Protein AF-A0A075FSS0-F1 (afdb_monomer_lite)

pLDDT: mean 73.4, std 14.36, range [36.5, 90.56]

Foldseek 3Di:
DFLLLLLAPDPDDDDPVPQPDDPVSVVVSVVVVVVVVVVVLVVSLVSLLVQLVVQLVLQLLLDDDDPSLVSSVVSLVLSLVLNLVSLVPSVVSSVSRVCSVVVSVVSVVPDPRPRDPVSVVSCVVCVVVNVVSSVVSSVVSSVSNVVSVVVSVVVVVVVVVVVLVVVLVVVCVVLVDDSVQQVVCCVPPNDDDNPDPPPDDD

Organism: NCBI:txid1457744

Structure (mmCIF, N/CA/C/O ba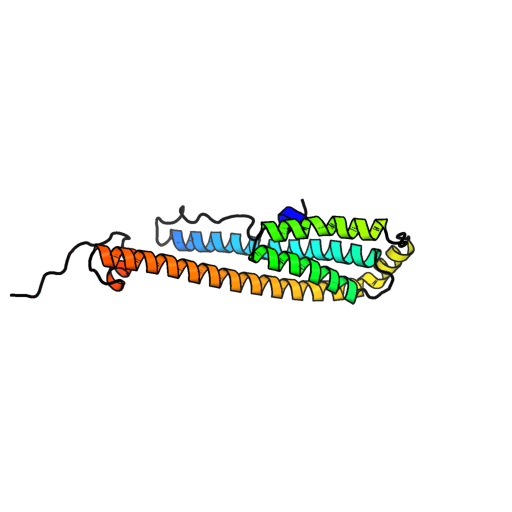ckbone):
data_AF-A0A075FSS0-F1
#
_entry.id   AF-A0A075FSS0-F1
#
loop_
_atom_site.group_PDB
_atom_site.id
_atom_site.type_symbol
_atom_site.label_atom_id
_atom_site.label_alt_id
_atom_site.label_comp_id
_atom_site.label_asym_id
_atom_site.label_entity_id
_atom_site.label_seq_id
_atom_site.pdbx_PDB_ins_code
_atom_site.Cartn_x
_atom_site.Cartn_y
_atom_site.Cartn_z
_atom_site.occupancy
_atom_site.B_iso_or_equiv
_atom_site.auth_seq_id
_atom_site.auth_comp_id
_atom_site.auth_asym_id
_atom_site.auth_atom_id
_atom_site.pdbx_PDB_model_num
ATOM 1 N N . MET A 1 1 ? -4.508 -15.736 -8.261 1.00 51.84 1 MET A N 1
ATOM 2 C CA . MET A 1 1 ? -4.015 -15.747 -6.859 1.00 51.84 1 MET A CA 1
ATOM 3 C C . MET A 1 1 ? -3.722 -14.332 -6.342 1.00 51.84 1 MET A C 1
ATOM 5 O O . MET A 1 1 ? -4.210 -13.994 -5.273 1.00 51.84 1 MET A O 1
ATOM 9 N N . PHE A 1 2 ? -3.034 -13.499 -7.138 1.00 51.16 2 PHE A N 1
ATOM 10 C CA . PHE A 1 2 ? -2.694 -12.081 -6.910 1.00 51.16 2 PHE A CA 1
ATOM 11 C C . PHE A 1 2 ? -3.770 -11.208 -6.226 1.00 51.16 2 PHE A C 1
ATOM 13 O O . PHE A 1 2 ? -3.602 -10.799 -5.080 1.00 51.16 2 PHE A O 1
ATOM 20 N N . TYR A 1 3 ? -4.910 -10.978 -6.887 1.00 51.22 3 TYR A N 1
ATOM 21 C CA . TYR A 1 3 ? -5.925 -10.024 -6.419 1.00 51.22 3 TYR A CA 1
ATOM 22 C C . TYR A 1 3 ? -6.573 -10.403 -5.074 1.00 51.22 3 TYR A C 1
ATOM 24 O O . TYR A 1 3 ? -6.952 -9.528 -4.304 1.00 51.22 3 TYR A O 1
ATOM 32 N N . ARG A 1 4 ? -6.690 -11.702 -4.750 1.00 56.16 4 ARG A N 1
ATOM 33 C CA . ARG A 1 4 ? -7.279 -12.154 -3.472 1.00 56.16 4 ARG A CA 1
ATOM 34 C C . ARG A 1 4 ? -6.381 -11.846 -2.281 1.00 56.16 4 ARG A C 1
ATOM 36 O O . ARG A 1 4 ? -6.899 -11.600 -1.199 1.00 56.16 4 ARG A O 1
ATOM 43 N N . LEU A 1 5 ? -5.066 -11.911 -2.474 1.00 57.53 5 LEU A N 1
ATOM 44 C CA . LEU A 1 5 ? -4.085 -11.708 -1.410 1.00 57.53 5 LEU A CA 1
ATOM 45 C C . LEU A 1 5 ? -3.817 -10.217 -1.164 1.00 57.53 5 LEU A C 1
ATOM 47 O O . LEU A 1 5 ? -3.583 -9.826 -0.026 1.00 57.53 5 LEU A O 1
ATOM 51 N N . LEU A 1 6 ? -3.899 -9.387 -2.210 1.00 57.12 6 LEU A N 1
ATOM 52 C CA . LEU A 1 6 ? -3.728 -7.933 -2.106 1.00 57.12 6 LEU A CA 1
ATOM 53 C C . LEU A 1 6 ? -4.971 -7.219 -1.559 1.00 57.12 6 LEU A C 1
ATOM 55 O O . LEU A 1 6 ? -4.842 -6.228 -0.846 1.00 57.12 6 LEU A O 1
ATOM 59 N N . ALA A 1 7 ? -6.158 -7.746 -1.870 1.00 48.69 7 ALA A N 1
ATOM 60 C CA . ALA A 1 7 ? -7.425 -7.151 -1.461 1.00 48.69 7 ALA A CA 1
ATOM 61 C C . ALA A 1 7 ? -7.833 -7.470 -0.023 1.00 48.69 7 ALA A C 1
ATOM 63 O O . ALA A 1 7 ? -8.559 -6.689 0.585 1.00 48.69 7 ALA A O 1
ATOM 64 N N . ARG A 1 8 ? -7.382 -8.606 0.528 1.00 52.28 8 ARG A N 1
ATOM 65 C CA . ARG A 1 8 ? -7.695 -8.993 1.907 1.00 52.28 8 ARG A CA 1
ATOM 66 C C . ARG A 1 8 ? -6.991 -8.067 2.894 1.00 52.28 8 ARG A C 1
ATOM 68 O O . ARG A 1 8 ? -5.764 -7.970 2.888 1.00 52.28 8 ARG A O 1
ATOM 75 N N . ARG A 1 9 ? -7.790 -7.445 3.765 1.00 55.19 9 ARG A N 1
ATOM 76 C CA . ARG A 1 9 ? -7.331 -6.652 4.914 1.00 55.19 9 ARG A CA 1
ATOM 77 C C . ARG A 1 9 ? -6.681 -7.551 5.970 1.00 55.19 9 ARG A C 1
ATOM 79 O O . ARG A 1 9 ? -5.506 -7.396 6.280 1.00 55.19 9 ARG A O 1
ATOM 86 N N . ASP A 1 10 ? -7.428 -8.556 6.432 1.00 53.50 10 ASP A N 1
ATOM 87 C CA . ASP A 1 10 ? -6.974 -9.575 7.378 1.00 53.50 10 ASP A CA 1
ATOM 88 C C . ASP A 1 10 ? -7.296 -10.977 6.842 1.00 53.50 10 ASP A C 1
ATOM 90 O O . ASP A 1 10 ? -8.448 -11.310 6.581 1.00 53.50 10 ASP A O 1
ATOM 94 N N . ILE A 1 11 ? -6.277 -11.809 6.627 1.00 48.22 11 ILE A N 1
ATOM 95 C CA . ILE A 1 11 ? -6.409 -13.151 6.044 1.00 48.22 11 ILE A CA 1
ATOM 96 C C . ILE A 1 11 ? -6.906 -14.153 7.095 1.00 48.22 11 ILE A C 1
ATOM 98 O O . ILE A 1 11 ? -7.474 -15.178 6.720 1.00 48.22 11 ILE A O 1
ATOM 102 N N . LEU A 1 12 ? -6.744 -13.865 8.391 1.00 39.91 12 LEU A N 1
ATOM 103 C CA . LEU A 1 12 ? -7.094 -14.772 9.480 1.00 39.91 12 LEU A CA 1
ATOM 104 C C . LEU A 1 12 ? -7.689 -13.993 10.670 1.00 39.91 12 LEU A C 1
ATOM 106 O O . LEU A 1 12 ? -7.051 -13.110 11.237 1.00 39.91 12 LEU A O 1
ATOM 110 N N . THR A 1 13 ? -8.918 -14.342 11.048 1.00 38.69 13 THR A N 1
ATOM 111 C CA . THR A 1 13 ? -9.614 -13.826 12.234 1.00 38.69 13 THR A CA 1
ATOM 112 C C . THR A 1 13 ? -9.145 -14.560 13.483 1.00 38.69 13 THR A C 1
ATOM 114 O O . THR A 1 13 ? -9.117 -15.791 13.505 1.00 38.69 13 THR A O 1
ATOM 117 N N . LEU A 1 14 ? -8.793 -13.819 14.529 1.00 40.44 14 LEU A N 1
ATOM 118 C CA . LEU A 1 14 ? -8.229 -14.384 15.747 1.00 40.44 14 LEU A CA 1
ATOM 119 C C . LEU A 1 14 ? -9.341 -14.636 16.780 1.00 40.44 14 LEU A C 1
ATOM 121 O O . LEU A 1 14 ? -9.909 -13.697 17.333 1.00 40.44 14 LEU A O 1
ATOM 125 N N . ASP A 1 15 ? -9.675 -15.907 17.013 1.00 44.34 15 ASP A N 1
ATOM 126 C CA . ASP A 1 15 ? -10.689 -16.313 17.993 1.00 44.34 15 ASP A CA 1
ATOM 127 C C . ASP A 1 15 ? -10.048 -16.530 19.378 1.00 44.34 15 ASP A C 1
ATOM 129 O O . ASP A 1 15 ? -9.465 -17.574 19.674 1.00 44.34 15 ASP A O 1
ATOM 133 N N . LEU A 1 16 ? -10.128 -15.501 20.227 1.00 50.34 16 LEU A N 1
ATOM 134 C CA . LEU A 1 16 ? -9.579 -15.480 21.593 1.00 50.34 16 LEU A CA 1
ATOM 135 C C . LEU A 1 16 ? -10.489 -16.132 22.645 1.00 50.34 16 LEU A C 1
ATOM 137 O O . LEU A 1 16 ? -10.125 -16.166 23.823 1.00 50.34 16 LEU A O 1
ATOM 141 N N . SER A 1 17 ? -11.650 -16.670 22.261 1.00 52.25 17 SER A N 1
ATOM 142 C CA . SER A 1 17 ? -12.607 -17.260 23.211 1.00 52.25 17 SER A CA 1
ATOM 143 C C . SER A 1 17 ? -12.049 -18.480 23.963 1.00 52.25 17 SER A C 1
ATOM 145 O O . SER A 1 17 ? -12.490 -18.789 25.070 1.00 52.25 17 SER A O 1
ATOM 147 N N . LYS A 1 18 ? -11.019 -19.135 23.410 1.00 45.38 18 LYS A N 1
ATOM 148 C CA . LYS A 1 18 ? -10.471 -20.407 23.905 1.00 45.38 18 LYS A CA 1
ATOM 149 C C . LYS A 1 18 ? -9.506 -20.316 25.096 1.00 45.38 18 LYS A C 1
ATOM 151 O O . LYS A 1 18 ? -9.179 -21.350 25.667 1.00 45.38 18 LYS A O 1
ATOM 156 N N . TYR A 1 19 ? -9.056 -19.122 25.493 1.00 47.94 19 TYR A N 1
ATOM 157 C CA . TYR A 1 19 ? -8.017 -18.947 26.531 1.00 47.94 19 TYR A CA 1
ATOM 158 C C . TYR A 1 19 ? -8.488 -18.204 27.795 1.00 47.94 19 TYR A C 1
ATOM 160 O O . TYR A 1 19 ? -7.679 -17.799 28.630 1.00 47.94 19 TYR A O 1
ATOM 168 N N . ASN A 1 20 ? -9.803 -18.049 27.969 1.00 48.78 20 ASN A N 1
ATOM 169 C CA . ASN A 1 20 ? -10.399 -17.179 28.988 1.00 48.78 20 ASN A CA 1
ATOM 170 C C . ASN A 1 20 ? -10.443 -17.753 30.428 1.00 48.78 20 ASN A C 1
ATOM 172 O O . ASN A 1 20 ? -11.040 -17.133 31.297 1.00 48.78 20 ASN A O 1
ATOM 176 N N . HIS A 1 21 ? -9.844 -18.918 30.714 1.00 45.62 21 HIS A N 1
ATOM 177 C CA . HIS A 1 21 ? -10.072 -19.630 31.989 1.00 45.62 21 HIS A CA 1
ATOM 178 C C . HIS A 1 21 ? -8.995 -19.468 33.089 1.00 45.62 21 HIS A C 1
ATOM 180 O O . HIS A 1 21 ? -9.108 -20.097 34.133 1.00 45.62 21 HIS A O 1
ATOM 186 N N . SER A 1 22 ? -7.954 -18.634 32.933 1.00 41.56 22 SER A N 1
ATOM 187 C CA . SER A 1 22 ? -6.992 -18.377 34.032 1.00 41.56 22 SER A CA 1
ATOM 188 C C . SER A 1 22 ? -6.141 -17.115 33.821 1.00 41.56 22 SER A C 1
ATOM 190 O O . SER A 1 22 ? -5.713 -16.835 32.697 1.00 41.56 22 SER A O 1
ATOM 192 N N . LYS A 1 23 ? -5.818 -16.381 34.906 1.00 48.06 23 LYS A N 1
ATOM 193 C CA . LYS A 1 23 ? -4.921 -15.199 34.894 1.00 48.06 23 LYS A CA 1
ATOM 194 C C . LYS A 1 23 ? -3.528 -15.510 34.304 1.00 48.06 23 LYS A C 1
ATOM 196 O O . LYS A 1 23 ? -2.960 -14.656 33.633 1.00 48.06 23 LYS A O 1
ATOM 201 N N . SER A 1 24 ? -3.024 -16.741 34.466 1.00 45.03 24 SER A N 1
ATOM 202 C CA . SER A 1 24 ? -1.766 -17.233 33.859 1.00 45.03 24 SER A CA 1
ATOM 203 C C . SER A 1 24 ? -1.923 -17.596 32.367 1.00 45.03 24 SER A C 1
ATOM 205 O O . SER A 1 24 ? -1.025 -17.370 31.552 1.00 45.03 24 SER A O 1
ATOM 207 N N . GLY A 1 25 ? -3.113 -18.061 31.966 1.00 49.25 25 GLY A N 1
ATOM 208 C CA . GLY A 1 25 ? -3.456 -18.353 30.570 1.00 49.25 25 GLY A CA 1
ATOM 209 C C . GLY A 1 25 ? -3.531 -17.107 29.680 1.00 49.25 25 GLY A C 1
ATOM 210 O O . GLY A 1 25 ? -3.162 -17.176 28.509 1.00 49.25 25 GLY A O 1
ATOM 211 N N . ARG A 1 26 ? -3.915 -15.949 30.241 1.00 46.69 26 ARG A N 1
ATOM 212 C CA . ARG A 1 26 ? -4.011 -14.662 29.524 1.00 46.69 26 ARG A CA 1
ATOM 213 C C . ARG A 1 26 ? -2.663 -14.136 29.022 1.00 46.69 26 ARG A C 1
ATOM 215 O O . ARG A 1 26 ? -2.602 -13.678 27.886 1.00 46.69 26 ARG A O 1
ATOM 222 N N . ILE A 1 27 ? -1.583 -14.244 29.805 1.00 52.38 27 ILE A N 1
ATOM 223 C CA . ILE A 1 27 ? -0.234 -13.830 29.365 1.00 52.38 27 ILE A CA 1
ATOM 224 C C . ILE A 1 27 ? 0.260 -14.729 28.225 1.00 52.38 27 ILE A C 1
ATOM 226 O O . ILE A 1 27 ? 0.780 -14.246 27.221 1.00 52.38 27 ILE A O 1
ATOM 230 N N . ARG A 1 28 ? 0.051 -16.047 28.341 1.00 54.16 28 ARG A N 1
ATOM 231 C CA . ARG A 1 28 ? 0.498 -17.017 27.331 1.00 54.16 28 ARG A CA 1
ATOM 232 C C . ARG A 1 28 ? -0.307 -16.893 26.035 1.00 54.16 28 ARG A C 1
ATOM 234 O O . ARG A 1 28 ? 0.253 -17.003 24.944 1.00 54.16 28 ARG A O 1
ATOM 241 N N . ALA A 1 29 ? -1.600 -16.599 26.153 1.00 55.22 29 ALA A N 1
ATOM 242 C CA . ALA A 1 29 ? -2.468 -16.261 25.031 1.00 55.22 29 ALA A CA 1
ATOM 243 C C . ALA A 1 29 ? -2.065 -14.931 24.378 1.00 55.22 29 ALA A C 1
ATOM 245 O O . ALA A 1 29 ? -2.016 -14.853 23.155 1.00 55.22 29 ALA A O 1
ATOM 246 N N . PHE A 1 30 ? -1.697 -13.914 25.163 1.00 50.56 30 PHE A N 1
ATOM 247 C CA . PHE A 1 30 ? -1.222 -12.627 24.653 1.00 50.56 30 PHE A CA 1
ATOM 248 C C . PHE A 1 30 ? 0.094 -12.761 23.875 1.00 50.56 30 PHE A C 1
ATOM 250 O O . PHE A 1 30 ? 0.190 -12.262 22.759 1.00 50.56 30 PHE A O 1
ATOM 257 N N . PHE A 1 31 ? 1.081 -13.493 24.402 1.00 56.19 31 PHE A N 1
ATOM 258 C CA . PHE A 1 31 ? 2.361 -13.711 23.714 1.00 56.19 31 PHE A CA 1
ATOM 259 C C . PHE A 1 31 ? 2.225 -14.568 22.449 1.00 56.19 31 PHE A C 1
ATOM 261 O O . PHE A 1 31 ? 2.814 -14.234 21.426 1.00 56.19 31 PHE A O 1
ATOM 268 N N . SER A 1 32 ? 1.432 -15.644 22.476 1.00 56.94 32 SER A N 1
ATOM 269 C CA . SER A 1 32 ? 1.198 -16.477 21.281 1.00 56.94 32 SER A CA 1
ATOM 270 C C . SER A 1 32 ? 0.413 -15.731 20.195 1.00 56.94 32 SER A C 1
ATOM 272 O O . SER A 1 32 ? 0.778 -15.792 19.021 1.00 56.94 32 SER A O 1
ATOM 274 N N . THR A 1 33 ? -0.590 -14.947 20.594 1.00 54.38 33 THR A N 1
ATOM 275 C CA . THR A 1 33 ? -1.313 -14.014 19.717 1.00 54.38 33 THR A CA 1
ATOM 276 C C . THR A 1 33 ? -0.377 -12.943 19.162 1.00 54.38 33 THR A C 1
ATOM 278 O O . THR A 1 33 ? -0.417 -12.656 17.970 1.00 54.38 33 THR A O 1
ATOM 281 N N . GLY A 1 34 ? 0.517 -12.403 19.993 1.00 59.94 34 GLY A N 1
ATOM 282 C CA . GLY A 1 34 ? 1.517 -11.410 19.609 1.00 59.94 34 GLY A CA 1
ATOM 283 C C . GLY A 1 34 ? 2.527 -11.939 18.593 1.00 59.94 34 GLY A C 1
ATOM 284 O O . GLY A 1 34 ? 2.777 -11.276 17.595 1.00 59.94 34 GLY A O 1
ATOM 285 N N . ILE A 1 35 ? 3.055 -13.152 18.780 1.00 64.56 35 ILE A N 1
ATOM 286 C CA . ILE A 1 35 ? 3.981 -13.800 17.832 1.00 64.56 35 ILE A CA 1
ATOM 287 C C . ILE A 1 35 ? 3.289 -14.076 16.492 1.00 64.56 35 ILE A C 1
ATOM 289 O O . ILE A 1 35 ? 3.876 -13.872 15.427 1.00 64.56 35 ILE A O 1
ATOM 293 N N . TRP A 1 36 ? 2.031 -14.512 16.526 1.00 58.50 36 TRP A N 1
ATOM 294 C CA . TRP A 1 36 ? 1.257 -14.767 15.316 1.00 58.50 36 TRP A CA 1
ATOM 295 C C . TRP A 1 36 ? 0.896 -13.465 14.579 1.00 58.50 36 TRP A C 1
ATOM 297 O O . TRP A 1 36 ? 1.066 -13.384 13.362 1.00 58.50 36 TRP A O 1
ATOM 307 N N . LEU A 1 37 ? 0.513 -12.412 15.311 1.00 60.16 37 LEU A N 1
ATOM 308 C CA . LEU A 1 37 ? 0.312 -11.059 14.780 1.00 60.16 37 LEU A CA 1
ATOM 309 C C . LEU A 1 37 ? 1.605 -10.460 14.224 1.00 60.16 37 LEU A C 1
ATOM 311 O O . LEU A 1 37 ? 1.559 -9.809 13.188 1.00 60.16 37 LEU A O 1
ATOM 315 N N . LEU A 1 38 ? 2.754 -10.701 14.857 1.00 62.84 38 LEU A N 1
ATOM 316 C CA . LEU A 1 38 ? 4.056 -10.218 14.397 1.00 62.84 38 LEU A CA 1
ATOM 317 C C . LEU A 1 38 ? 4.466 -10.895 13.085 1.00 62.84 38 LEU A C 1
ATOM 319 O O . LEU A 1 38 ? 4.853 -10.220 12.132 1.00 62.84 38 LEU A O 1
ATOM 323 N N . LYS A 1 39 ? 4.302 -12.221 12.991 1.00 62.91 39 LYS A N 1
ATOM 324 C CA . LYS A 1 39 ? 4.516 -12.964 11.740 1.00 62.91 39 LYS A CA 1
ATOM 325 C C . LYS A 1 39 ? 3.594 -12.450 10.628 1.00 62.91 39 LYS A C 1
ATOM 327 O O . LYS A 1 39 ? 4.021 -12.318 9.485 1.00 62.91 39 LYS A O 1
ATOM 332 N N . TYR A 1 40 ? 2.352 -12.108 10.967 1.00 64.69 40 TYR A N 1
ATOM 333 C CA . TYR A 1 40 ? 1.374 -11.554 10.034 1.00 64.69 40 TYR A CA 1
ATOM 334 C C . TYR A 1 40 ? 1.701 -10.115 9.593 1.00 64.69 40 TYR A C 1
ATOM 336 O O . TYR A 1 40 ? 1.629 -9.786 8.406 1.00 64.69 40 TYR A O 1
ATOM 344 N N . ALA A 1 41 ? 2.117 -9.274 10.538 1.00 65.56 41 ALA A N 1
ATOM 345 C CA . ALA A 1 41 ? 2.527 -7.895 10.310 1.00 65.56 41 ALA A CA 1
ATOM 346 C C . ALA A 1 41 ? 3.785 -7.793 9.441 1.00 65.56 41 ALA A C 1
ATOM 348 O O . ALA A 1 41 ? 3.929 -6.804 8.737 1.00 65.56 41 ALA A O 1
ATOM 349 N N . LEU A 1 42 ? 4.654 -8.809 9.439 1.00 67.88 42 LEU A N 1
ATOM 350 C CA . LEU A 1 42 ? 5.811 -8.892 8.540 1.00 67.88 42 LEU A CA 1
ATOM 351 C C . LEU A 1 42 ? 5.464 -9.502 7.172 1.00 67.88 42 LEU A C 1
ATOM 353 O O . LEU A 1 42 ? 5.991 -9.067 6.150 1.00 67.88 42 LEU A O 1
ATOM 357 N N . MET A 1 43 ? 4.549 -10.475 7.120 1.00 70.00 43 MET A N 1
ATOM 358 C CA . MET A 1 43 ? 4.178 -11.147 5.868 1.00 70.00 43 MET A CA 1
ATOM 359 C C . MET A 1 43 ? 3.447 -10.215 4.891 1.00 70.00 43 MET A C 1
ATOM 361 O O . MET A 1 43 ? 3.653 -10.307 3.681 1.00 70.00 43 MET A O 1
ATOM 365 N N . ILE A 1 44 ? 2.609 -9.303 5.399 1.00 72.12 44 ILE A N 1
ATOM 366 C CA . ILE A 1 44 ? 1.875 -8.354 4.552 1.00 72.12 44 ILE A CA 1
ATOM 367 C C . ILE A 1 44 ? 2.811 -7.390 3.805 1.00 72.12 44 ILE A C 1
ATOM 369 O O . ILE A 1 44 ? 2.710 -7.355 2.580 1.00 72.12 44 ILE A O 1
ATOM 373 N N . PRO A 1 45 ? 3.719 -6.639 4.458 1.00 75.50 45 PRO A N 1
ATOM 374 C CA . PRO A 1 45 ? 4.669 -5.762 3.776 1.00 75.50 45 PRO A CA 1
ATOM 375 C C . PRO A 1 45 ? 5.519 -6.492 2.738 1.00 75.50 45 PRO A C 1
ATOM 377 O O . PRO A 1 45 ? 5.705 -5.971 1.646 1.00 75.50 45 PRO A O 1
ATOM 380 N N . VAL A 1 46 ? 5.960 -7.722 3.025 1.00 79.94 46 VAL A N 1
ATOM 381 C CA . VAL A 1 46 ? 6.712 -8.548 2.062 1.00 79.94 46 VAL A CA 1
ATOM 382 C C . VAL A 1 46 ? 5.871 -8.873 0.829 1.00 79.94 46 VAL A C 1
ATOM 384 O O . VAL A 1 46 ? 6.347 -8.764 -0.299 1.00 79.94 46 VAL A O 1
ATOM 387 N N . LEU A 1 47 ? 4.600 -9.226 1.021 1.00 78.62 47 LEU A N 1
ATOM 388 C CA . LEU A 1 47 ? 3.682 -9.485 -0.083 1.00 78.62 47 LEU A CA 1
ATOM 389 C C . LEU A 1 47 ? 3.417 -8.214 -0.910 1.00 78.62 47 LEU A C 1
ATOM 391 O O . LEU A 1 47 ? 3.391 -8.282 -2.136 1.00 78.62 47 LEU A O 1
ATOM 395 N N . ILE A 1 48 ? 3.233 -7.059 -0.259 1.00 82.12 48 ILE A N 1
ATOM 396 C CA . ILE A 1 48 ? 3.093 -5.756 -0.936 1.00 82.12 48 ILE A CA 1
ATOM 397 C C . ILE A 1 48 ? 4.334 -5.460 -1.759 1.00 82.12 48 ILE A C 1
ATOM 399 O O . ILE A 1 48 ? 4.215 -5.081 -2.922 1.00 82.12 48 ILE A O 1
ATOM 403 N N . ALA A 1 49 ? 5.505 -5.649 -1.154 1.00 84.31 49 ALA A N 1
ATOM 404 C CA . ALA A 1 49 ? 6.783 -5.400 -1.781 1.00 84.31 49 ALA A CA 1
ATOM 405 C C . ALA A 1 49 ? 6.913 -6.231 -3.055 1.00 84.31 49 ALA A C 1
ATOM 407 O O . ALA A 1 49 ? 7.008 -5.674 -4.145 1.00 84.31 49 ALA A O 1
ATOM 408 N N . PHE A 1 50 ? 6.765 -7.551 -2.933 1.00 84.81 50 PHE A N 1
ATOM 409 C CA . PHE A 1 50 ? 6.815 -8.472 -4.064 1.00 84.81 50 PHE A CA 1
ATOM 410 C C . PHE A 1 50 ? 5.918 -8.028 -5.228 1.00 84.81 50 PHE A C 1
ATOM 412 O O . PHE A 1 50 ? 6.360 -7.966 -6.371 1.00 84.81 50 PHE A O 1
ATOM 419 N N . TRP A 1 51 ? 4.668 -7.660 -4.952 1.00 83.56 51 TRP A N 1
ATOM 420 C CA . TRP A 1 51 ? 3.740 -7.250 -6.005 1.00 83.56 51 TRP A CA 1
ATOM 421 C C . TRP A 1 51 ? 4.011 -5.863 -6.582 1.00 83.56 51 TRP A C 1
ATOM 423 O O . TRP A 1 51 ? 3.778 -5.639 -7.769 1.00 83.56 51 TRP A O 1
ATOM 433 N N . THR A 1 52 ? 4.531 -4.950 -5.769 1.00 86.00 52 THR A N 1
ATOM 434 C CA . THR A 1 52 ? 4.991 -3.639 -6.239 1.00 86.00 52 THR A CA 1
ATOM 435 C C . THR A 1 52 ? 6.193 -3.801 -7.159 1.00 86.00 52 THR A C 1
ATOM 437 O O . THR A 1 52 ? 6.247 -3.130 -8.181 1.00 86.00 52 THR A O 1
ATOM 440 N N . LEU A 1 53 ? 7.105 -4.733 -6.859 1.00 86.69 53 LEU A N 1
ATOM 441 C CA . LEU A 1 53 ? 8.246 -5.050 -7.720 1.00 86.69 53 LEU A CA 1
ATOM 442 C C . LEU A 1 53 ? 7.781 -5.571 -9.074 1.00 86.69 53 LEU A C 1
ATOM 444 O O . LEU A 1 53 ? 8.210 -5.063 -10.102 1.00 86.69 53 LEU A O 1
ATOM 448 N N . VAL A 1 54 ? 6.870 -6.549 -9.070 1.00 86.19 54 VAL A N 1
ATOM 449 C CA . VAL A 1 54 ? 6.290 -7.096 -10.304 1.00 86.19 54 VAL A CA 1
ATOM 450 C C . VAL A 1 54 ? 5.681 -5.972 -11.145 1.00 86.19 54 VAL A C 1
ATOM 452 O O . VAL A 1 54 ? 5.943 -5.893 -12.341 1.00 86.19 54 VAL A O 1
ATOM 455 N N . MET A 1 55 ? 4.924 -5.065 -10.524 1.00 85.62 55 MET A N 1
ATOM 456 C CA . MET A 1 55 ? 4.325 -3.934 -11.230 1.00 85.62 55 MET A CA 1
ATOM 457 C C . MET A 1 55 ? 5.379 -2.934 -11.733 1.00 85.62 55 MET A C 1
ATOM 459 O O . MET A 1 55 ? 5.314 -2.499 -12.875 1.00 85.62 55 MET A O 1
ATOM 463 N N . ALA A 1 56 ? 6.378 -2.591 -10.924 1.00 85.88 56 ALA A N 1
ATOM 464 C CA . ALA A 1 56 ? 7.443 -1.671 -11.317 1.00 85.88 56 ALA A CA 1
ATOM 465 C C . ALA A 1 56 ? 8.263 -2.213 -12.498 1.00 85.88 56 ALA A C 1
ATOM 467 O O . ALA A 1 56 ? 8.556 -1.461 -13.425 1.00 85.88 56 ALA A O 1
ATOM 468 N N . VAL A 1 57 ? 8.575 -3.513 -12.505 1.00 84.50 57 VAL A N 1
ATOM 469 C CA . VAL A 1 57 ? 9.270 -4.177 -13.620 1.00 84.50 57 VAL A CA 1
ATOM 470 C C . VAL A 1 57 ? 8.420 -4.130 -14.883 1.00 84.50 57 VAL A C 1
ATOM 472 O O . VAL A 1 57 ? 8.907 -3.699 -15.920 1.00 84.50 57 VAL A O 1
ATOM 475 N N . ILE A 1 58 ? 7.140 -4.501 -14.792 1.00 84.56 58 ILE A N 1
ATOM 476 C CA . ILE A 1 58 ? 6.221 -4.438 -15.935 1.00 84.56 58 ILE A CA 1
ATOM 477 C C . ILE A 1 58 ? 6.139 -3.010 -16.485 1.00 84.56 58 ILE A C 1
ATOM 479 O O . ILE A 1 58 ? 6.294 -2.820 -17.683 1.00 84.56 58 I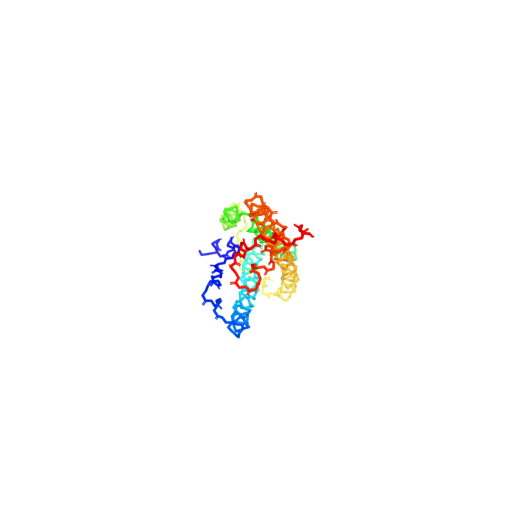LE A O 1
ATOM 483 N N . LEU A 1 59 ? 5.927 -2.002 -15.634 1.00 83.44 59 LEU A N 1
ATOM 484 C CA . LEU A 1 59 ? 5.853 -0.610 -16.087 1.00 83.44 59 LEU A CA 1
ATOM 485 C C . LEU A 1 59 ? 7.167 -0.134 -16.698 1.00 83.44 59 LEU A C 1
ATOM 487 O O . LEU A 1 59 ? 7.129 0.607 -17.665 1.00 83.44 59 LEU A O 1
ATOM 491 N N . THR A 1 60 ? 8.309 -0.571 -16.172 1.00 82.06 60 THR A N 1
ATOM 492 C CA . THR A 1 60 ? 9.616 -0.206 -16.734 1.00 82.06 60 THR A CA 1
ATOM 493 C C . THR A 1 60 ? 9.836 -0.825 -18.112 1.00 82.06 60 THR A C 1
ATOM 495 O O . THR A 1 60 ? 10.419 -0.174 -18.964 1.00 82.06 60 THR A O 1
ATOM 498 N N . LEU A 1 61 ? 9.334 -2.038 -18.354 1.00 81.12 61 LEU A N 1
ATOM 499 C CA . LEU A 1 61 ? 9.391 -2.679 -19.673 1.00 81.12 61 LEU A CA 1
ATOM 500 C C . LEU A 1 61 ? 8.382 -2.097 -20.676 1.00 81.12 61 LEU A C 1
ATOM 502 O O . LEU A 1 61 ? 8.574 -2.238 -21.876 1.00 81.12 61 LEU A O 1
ATOM 506 N N . LEU A 1 62 ? 7.285 -1.506 -20.191 1.00 78.81 62 LEU A N 1
ATOM 507 C CA . LEU A 1 62 ? 6.217 -0.937 -21.023 1.00 78.81 62 LEU A CA 1
ATOM 508 C C . LEU A 1 62 ? 6.358 0.576 -21.252 1.00 78.81 62 LEU A C 1
ATOM 510 O O . LEU A 1 62 ? 5.668 1.119 -22.110 1.00 78.81 62 LEU A O 1
ATOM 514 N N . ALA A 1 63 ? 7.157 1.277 -20.451 1.00 73.56 63 ALA A N 1
ATOM 515 C CA . ALA A 1 63 ? 7.290 2.723 -20.533 1.00 73.56 63 ALA A CA 1
ATOM 516 C C . ALA A 1 63 ? 8.348 3.121 -21.565 1.00 73.56 63 ALA A C 1
ATOM 518 O O . ALA A 1 63 ? 9.494 2.685 -21.488 1.00 73.56 63 ALA A O 1
ATOM 519 N N . ASP A 1 64 ? 7.986 4.038 -22.459 1.00 64.00 64 ASP A N 1
ATOM 520 C CA . ASP A 1 64 ? 8.947 4.696 -23.337 1.00 64.00 64 ASP A CA 1
ATOM 521 C C . ASP A 1 64 ? 9.787 5.697 -22.511 1.00 64.00 64 ASP A C 1
ATOM 523 O O . ASP A 1 64 ? 9.366 6.832 -22.263 1.00 64.00 64 ASP A O 1
ATOM 527 N N . GLY A 1 65 ? 10.965 5.271 -22.037 1.00 63.84 65 GLY A N 1
ATOM 528 C CA . GLY A 1 65 ? 11.987 6.139 -21.433 1.00 63.84 65 GLY A CA 1
ATOM 529 C C . GLY A 1 65 ? 12.649 5.614 -20.149 1.00 63.84 65 GLY A C 1
ATOM 530 O O . GLY A 1 65 ? 12.095 4.799 -19.418 1.00 63.84 65 GLY A O 1
ATOM 531 N N . ASN A 1 66 ? 13.830 6.158 -19.830 1.00 64.50 66 ASN A N 1
ATOM 532 C CA . ASN A 1 66 ? 14.672 5.737 -18.694 1.00 64.50 66 ASN A CA 1
ATOM 533 C C . ASN A 1 66 ? 14.273 6.337 -17.329 1.00 64.50 66 ASN A C 1
ATOM 535 O O . ASN A 1 66 ? 15.074 6.341 -16.397 1.00 64.50 66 ASN A O 1
ATOM 539 N N . ASP A 1 67 ? 13.054 6.857 -17.161 1.00 76.50 67 ASP A N 1
ATOM 540 C CA . ASP A 1 67 ? 12.628 7.391 -15.859 1.00 76.50 67 ASP A CA 1
ATOM 541 C C . ASP A 1 67 ? 12.137 6.265 -14.932 1.00 76.50 67 ASP A C 1
ATOM 543 O O . ASP A 1 67 ? 10.944 6.077 -14.661 1.00 76.50 67 ASP A O 1
ATOM 547 N N . HIS A 1 68 ? 13.103 5.486 -14.443 1.00 76.00 68 HIS A N 1
ATOM 548 C CA . HIS A 1 68 ? 12.893 4.371 -13.520 1.00 76.00 68 HIS A CA 1
ATOM 549 C C . HIS A 1 68 ? 12.226 4.822 -12.213 1.00 76.00 68 HIS A C 1
ATOM 551 O O . HIS A 1 68 ? 11.451 4.072 -11.612 1.00 76.00 68 HIS A O 1
ATOM 557 N N . THR A 1 69 ? 12.465 6.070 -11.796 1.00 80.62 69 THR A N 1
ATOM 558 C CA . THR A 1 69 ? 11.874 6.631 -10.579 1.00 80.62 69 THR A CA 1
ATOM 559 C C . THR A 1 69 ? 10.394 6.912 -10.741 1.00 80.62 69 THR A C 1
ATOM 561 O O . THR A 1 69 ? 9.592 6.529 -9.884 1.00 80.62 69 THR A O 1
ATOM 564 N N . ARG A 1 70 ? 9.992 7.506 -11.862 1.00 83.75 70 ARG A N 1
ATOM 565 C CA . ARG A 1 70 ? 8.578 7.726 -12.162 1.00 83.75 70 ARG A CA 1
ATOM 566 C C . ARG A 1 70 ? 7.808 6.412 -12.253 1.00 83.75 70 ARG A C 1
ATOM 568 O O . ARG A 1 70 ? 6.717 6.315 -11.690 1.00 83.75 70 ARG A O 1
ATOM 575 N N . ASN A 1 71 ? 8.376 5.388 -12.882 1.00 83.12 71 ASN A N 1
ATOM 576 C CA . ASN A 1 71 ? 7.722 4.082 -13.009 1.00 83.12 71 ASN A CA 1
ATOM 577 C C . ASN A 1 71 ? 7.536 3.393 -11.649 1.00 83.12 71 ASN A C 1
ATOM 579 O O . ASN A 1 71 ? 6.449 2.880 -11.358 1.00 83.12 71 ASN A O 1
ATOM 583 N N . ALA A 1 72 ? 8.548 3.450 -10.776 1.00 83.00 72 ALA A N 1
ATOM 584 C CA . ALA A 1 72 ? 8.449 2.950 -9.405 1.00 83.00 72 ALA A CA 1
ATOM 585 C C . ALA A 1 72 ? 7.387 3.708 -8.586 1.00 83.00 72 ALA A C 1
ATOM 587 O O . ALA A 1 72 ? 6.592 3.086 -7.875 1.00 83.00 72 ALA A O 1
ATOM 588 N N . LEU A 1 73 ? 7.298 5.034 -8.731 1.00 86.12 73 LEU A N 1
ATOM 589 C CA . LEU A 1 73 ? 6.277 5.852 -8.066 1.00 86.12 73 LEU A CA 1
ATOM 590 C C . LEU A 1 73 ? 4.857 5.552 -8.562 1.00 86.12 73 LEU A C 1
ATOM 592 O O . LEU A 1 73 ? 3.928 5.495 -7.751 1.00 86.12 73 LEU A O 1
ATOM 596 N N . ILE A 1 74 ? 4.667 5.322 -9.866 1.00 87.31 74 ILE A N 1
ATOM 597 C CA . ILE A 1 74 ? 3.364 4.935 -10.430 1.00 87.31 74 ILE A CA 1
ATOM 598 C C . ILE A 1 74 ? 2.951 3.565 -9.889 1.00 87.31 74 ILE A C 1
ATOM 600 O O . ILE A 1 74 ? 1.846 3.433 -9.359 1.00 87.31 74 ILE A O 1
ATOM 604 N N . ALA A 1 75 ? 3.842 2.569 -9.941 1.00 87.56 75 ALA A N 1
ATOM 605 C CA . ALA A 1 75 ? 3.586 1.244 -9.371 1.00 87.56 75 ALA A CA 1
ATOM 606 C C . ALA A 1 75 ? 3.183 1.343 -7.891 1.00 87.56 75 ALA A C 1
ATOM 608 O O . ALA A 1 75 ? 2.189 0.754 -7.462 1.00 87.56 75 ALA A O 1
ATOM 609 N N . THR A 1 76 ? 3.907 2.160 -7.131 1.00 89.12 76 THR A N 1
ATOM 610 C CA . THR A 1 76 ? 3.658 2.405 -5.708 1.00 89.12 76 THR A CA 1
ATOM 611 C C . THR A 1 76 ? 2.318 3.075 -5.448 1.00 89.12 76 THR A C 1
ATOM 613 O O . THR A 1 76 ? 1.589 2.659 -4.551 1.00 89.12 76 THR A O 1
ATOM 616 N N . SER A 1 77 ? 1.952 4.073 -6.247 1.00 90.12 77 SER A N 1
ATOM 617 C CA . SER A 1 77 ? 0.677 4.788 -6.125 1.00 90.12 77 SER A CA 1
ATOM 618 C C . SER A 1 77 ? -0.510 3.875 -6.426 1.00 90.12 77 SER A C 1
ATOM 620 O O . SER A 1 77 ? -1.518 3.896 -5.717 1.00 90.12 77 SER A O 1
ATOM 622 N N . VAL A 1 78 ? -0.377 3.022 -7.441 1.00 89.44 78 VAL A N 1
ATOM 623 C CA . VAL A 1 78 ? -1.396 2.040 -7.823 1.00 89.44 78 VAL A CA 1
ATOM 624 C C . VAL A 1 78 ? -1.578 0.993 -6.722 1.00 89.44 78 VAL A C 1
ATOM 626 O O . VAL A 1 78 ? -2.694 0.779 -6.242 1.00 89.44 78 VAL A O 1
ATOM 629 N N . VAL A 1 79 ? -0.485 0.376 -6.264 1.00 89.12 79 VAL A N 1
ATOM 630 C CA . VAL A 1 79 ? -0.531 -0.628 -5.190 1.00 89.12 79 VAL A CA 1
ATOM 631 C C . VAL A 1 79 ? -1.002 -0.007 -3.871 1.00 89.12 79 VAL A C 1
ATOM 633 O O . VAL A 1 79 ? -1.841 -0.588 -3.179 1.00 89.12 79 VAL A O 1
ATOM 636 N N . GLY A 1 80 ? -0.533 1.197 -3.545 1.00 90.06 80 GLY A N 1
ATOM 637 C CA . GLY A 1 80 ? -0.947 1.959 -2.369 1.00 90.06 80 GLY A CA 1
ATOM 638 C C . GLY A 1 80 ? -2.441 2.280 -2.376 1.00 90.06 80 GLY A C 1
ATOM 639 O O . GLY A 1 80 ? -3.109 2.103 -1.359 1.00 90.06 80 GLY A O 1
ATOM 640 N N . SER A 1 81 ? -3.000 2.650 -3.530 1.00 90.56 81 SER A N 1
ATOM 641 C CA . SER A 1 81 ? -4.439 2.903 -3.686 1.00 90.56 81 SER A CA 1
ATOM 642 C C . SER A 1 81 ? -5.269 1.652 -3.400 1.00 90.56 81 SER A C 1
ATOM 644 O O . SER A 1 81 ? -6.222 1.698 -2.621 1.00 90.56 81 SER A O 1
ATOM 646 N N . VAL A 1 82 ? -4.867 0.500 -3.950 1.00 89.56 82 VAL A N 1
ATOM 647 C CA . VAL A 1 82 ? -5.521 -0.791 -3.667 1.00 89.56 82 VAL A CA 1
ATOM 648 C C . VAL A 1 82 ? -5.467 -1.105 -2.172 1.00 89.56 82 VAL A C 1
ATOM 650 O O . VAL A 1 82 ? -6.454 -1.582 -1.601 1.00 89.56 82 VAL A O 1
ATOM 653 N N . ARG A 1 83 ? -4.343 -0.794 -1.514 1.00 86.56 83 ARG A N 1
ATOM 654 C CA . ARG A 1 83 ? -4.185 -0.990 -0.071 1.00 86.56 83 ARG A CA 1
ATOM 655 C C . ARG A 1 83 ? -5.085 -0.098 0.752 1.00 86.56 83 ARG A C 1
ATOM 657 O O . ARG A 1 83 ? -5.809 -0.625 1.590 1.00 86.56 83 ARG A O 1
ATOM 664 N N . ILE A 1 84 ? -5.126 1.199 0.487 1.00 89.38 84 ILE A N 1
ATOM 665 C CA . ILE A 1 84 ? -6.041 2.120 1.172 1.00 89.38 84 ILE A CA 1
ATOM 666 C C . ILE A 1 84 ? -7.489 1.619 1.058 1.00 89.38 84 ILE A C 1
ATOM 668 O O . ILE A 1 84 ? -8.205 1.555 2.060 1.00 89.38 84 ILE A O 1
ATOM 672 N N . LEU A 1 85 ? -7.898 1.168 -0.132 1.00 89.00 85 LEU A N 1
ATOM 673 C CA . LEU A 1 85 ? -9.238 0.626 -0.366 1.00 89.00 85 LEU A CA 1
ATOM 674 C C . LEU A 1 85 ? -9.530 -0.637 0.454 1.00 89.00 85 LEU A C 1
ATOM 676 O O . LEU A 1 85 ? -10.664 -0.808 0.899 1.00 89.00 85 LEU A O 1
ATOM 680 N N . SER A 1 86 ? -8.531 -1.489 0.714 1.00 84.50 86 SER A N 1
ATOM 681 C CA . SER A 1 86 ? -8.709 -2.715 1.515 1.00 84.50 86 SER A CA 1
ATOM 682 C C . SER A 1 86 ? -9.120 -2.423 2.963 1.00 84.50 86 SER A C 1
ATOM 684 O O . SER A 1 86 ? -9.873 -3.190 3.564 1.00 84.50 86 SER A O 1
ATOM 686 N N . TYR A 1 87 ? -8.705 -1.275 3.510 1.00 80.50 87 TYR A N 1
ATOM 687 C CA . TYR A 1 87 ? -9.103 -0.824 4.846 1.00 80.50 87 TYR A CA 1
ATOM 688 C C . TYR A 1 87 ? -10.505 -0.208 4.886 1.00 80.50 87 TYR A C 1
ATOM 690 O O . TYR A 1 87 ? -11.092 -0.110 5.967 1.00 80.50 87 TYR A O 1
ATOM 698 N N . TRP A 1 88 ? -11.047 0.188 3.732 1.00 82.69 88 TRP A N 1
ATOM 699 C CA . TRP A 1 88 ? -12.405 0.709 3.612 1.00 82.69 88 TRP A CA 1
ATOM 700 C C . TRP A 1 88 ? -13.407 -0.410 3.321 1.00 82.69 88 TRP A C 1
ATOM 702 O O . TRP A 1 88 ? -14.273 -0.699 4.145 1.00 82.69 88 TRP A O 1
ATOM 712 N N . THR A 1 89 ? -13.253 -1.080 2.179 1.00 84.31 89 THR A N 1
ATOM 713 C CA . THR A 1 89 ? -14.108 -2.184 1.728 1.00 84.31 89 THR A CA 1
ATOM 714 C C . THR A 1 89 ? -13.275 -3.185 0.937 1.00 84.31 89 THR A C 1
ATOM 716 O O . THR A 1 89 ? -12.739 -2.856 -0.125 1.00 84.31 89 THR A O 1
ATOM 719 N N . GLU A 1 90 ? -13.204 -4.420 1.433 1.00 76.56 90 GLU A N 1
ATOM 720 C CA . GLU A 1 90 ? -12.421 -5.493 0.809 1.00 76.56 90 GLU A CA 1
ATOM 721 C C . GLU A 1 90 ? -12.860 -5.759 -0.638 1.00 76.56 90 GLU A C 1
ATOM 723 O O . GLU A 1 90 ? -12.021 -5.962 -1.513 1.00 76.56 90 GLU A O 1
ATOM 728 N N . ASP A 1 91 ? -14.166 -5.705 -0.905 1.00 78.00 91 ASP A N 1
ATOM 729 C CA . ASP A 1 91 ? -14.715 -5.972 -2.235 1.00 78.00 91 ASP A CA 1
ATOM 730 C C . ASP A 1 91 ? -14.288 -4.914 -3.262 1.00 78.00 91 ASP A C 1
ATOM 732 O O . ASP A 1 91 ? -13.863 -5.269 -4.359 1.00 78.00 91 ASP A O 1
ATOM 736 N N . LEU A 1 92 ? -14.254 -3.632 -2.879 1.00 80.88 92 LEU A N 1
ATOM 737 C CA . LEU A 1 92 ? -13.775 -2.559 -3.757 1.00 80.88 92 LEU A CA 1
ATOM 738 C C . LEU A 1 92 ? -12.283 -2.704 -4.072 1.00 80.88 92 LEU A C 1
ATOM 740 O O . LEU A 1 92 ? -11.873 -2.605 -5.226 1.00 80.88 92 LEU A O 1
ATOM 744 N N . SER A 1 93 ? -11.464 -2.987 -3.054 1.00 86.75 93 SER A N 1
ATOM 745 C CA . SER A 1 93 ? -10.036 -3.264 -3.251 1.00 86.75 93 SER A CA 1
ATOM 746 C C . SER A 1 93 ? -9.825 -4.454 -4.187 1.00 86.75 93 SER A C 1
ATOM 748 O O . SER A 1 93 ? -8.967 -4.422 -5.068 1.00 86.75 93 SER A O 1
ATOM 750 N N . ARG A 1 94 ? -10.657 -5.490 -4.045 1.00 83.62 94 ARG A N 1
ATOM 751 C CA . ARG A 1 94 ? -10.627 -6.688 -4.881 1.00 83.62 94 ARG A CA 1
ATOM 752 C C . ARG A 1 94 ? -10.953 -6.385 -6.332 1.00 83.62 94 ARG A C 1
ATOM 754 O O . ARG A 1 94 ? -10.301 -6.947 -7.210 1.00 83.62 94 ARG A O 1
ATOM 761 N N . ASP A 1 95 ? -11.931 -5.531 -6.585 1.00 87.50 95 ASP A N 1
ATOM 762 C CA . ASP A 1 95 ? -12.328 -5.180 -7.943 1.00 87.50 95 ASP A CA 1
ATOM 763 C C . ASP A 1 95 ? -11.279 -4.305 -8.629 1.00 87.50 95 ASP A C 1
ATOM 765 O O . ASP A 1 95 ? -10.883 -4.614 -9.753 1.00 87.50 95 ASP A O 1
ATOM 769 N N . VAL A 1 96 ? -10.698 -3.335 -7.917 1.00 85.50 96 VAL A N 1
ATOM 770 C CA . VAL A 1 96 ? -9.572 -2.535 -8.431 1.00 85.50 96 VAL A CA 1
ATOM 771 C C . VAL A 1 96 ? -8.332 -3.404 -8.677 1.00 85.50 96 VAL A C 1
ATOM 773 O O . VAL A 1 96 ? -7.707 -3.314 -9.732 1.00 85.50 96 VAL A O 1
ATOM 776 N N . ALA A 1 97 ? -7.992 -4.314 -7.759 1.00 87.06 97 ALA A N 1
ATOM 777 C CA . ALA A 1 97 ? -6.838 -5.203 -7.912 1.00 87.06 97 ALA A CA 1
ATOM 778 C C . ALA A 1 97 ? -6.961 -6.148 -9.119 1.00 87.06 97 ALA A C 1
ATOM 780 O O . ALA A 1 97 ? -5.953 -6.489 -9.739 1.00 87.06 97 ALA A O 1
ATOM 781 N N . LYS A 1 98 ? -8.181 -6.588 -9.462 1.00 87.31 98 LYS A N 1
ATOM 782 C CA . LYS A 1 98 ? -8.427 -7.399 -10.667 1.00 87.31 98 LYS A CA 1
ATOM 783 C C . LYS A 1 98 ? -8.197 -6.600 -11.945 1.00 87.31 98 LYS A C 1
ATOM 785 O O . LYS A 1 98 ? -7.785 -7.198 -12.929 1.00 87.31 98 LYS A O 1
ATOM 790 N N . MET A 1 99 ? -8.453 -5.292 -11.936 1.00 87.75 99 MET A N 1
ATOM 791 C CA . MET A 1 99 ? -8.264 -4.439 -13.112 1.00 87.75 99 MET A CA 1
ATOM 792 C C . MET A 1 99 ? -6.787 -4.239 -13.459 1.00 87.75 99 MET A C 1
ATOM 794 O O . MET A 1 99 ? -6.477 -4.085 -14.631 1.00 87.75 99 MET A O 1
ATOM 798 N N . LEU A 1 100 ? -5.869 -4.309 -12.488 1.00 85.88 100 LEU A N 1
ATOM 799 C CA . LEU A 1 100 ? -4.433 -4.085 -12.718 1.00 85.88 100 LEU A CA 1
ATOM 800 C C . LEU A 1 100 ? -3.811 -4.969 -13.813 1.00 85.88 100 LEU A C 1
ATOM 802 O O . LEU A 1 100 ? -3.252 -4.412 -14.755 1.00 85.88 100 LEU A O 1
ATOM 806 N N . PRO A 1 101 ? -3.912 -6.314 -13.767 1.00 83.38 101 PRO A N 1
ATOM 807 C CA . PRO A 1 101 ? -3.368 -7.150 -14.835 1.00 83.38 101 PRO A CA 1
ATOM 808 C C . PRO A 1 101 ? -4.048 -6.903 -16.190 1.00 83.38 101 PRO A C 1
ATOM 810 O O . PRO A 1 101 ? -3.392 -7.027 -17.218 1.00 83.38 101 PRO A O 1
ATOM 813 N N . PHE A 1 102 ? -5.331 -6.520 -16.215 1.00 85.94 102 PHE A N 1
ATOM 814 C CA . PHE A 1 102 ? -6.022 -6.175 -17.463 1.00 85.94 102 PHE A CA 1
ATOM 815 C C . PHE A 1 102 ? -5.583 -4.821 -18.018 1.00 85.94 102 PHE A C 1
ATOM 817 O O . PHE A 1 102 ? -5.468 -4.682 -19.228 1.00 85.94 102 PHE A O 1
ATOM 824 N N . ALA A 1 103 ? -5.304 -3.844 -17.156 1.00 84.25 103 ALA A N 1
ATOM 825 C CA . ALA A 1 103 ? -4.773 -2.548 -17.558 1.00 84.25 103 ALA A CA 1
ATOM 826 C C . ALA A 1 103 ? -3.384 -2.710 -18.184 1.00 84.25 103 ALA A C 1
ATOM 828 O O . ALA A 1 103 ? -3.138 -2.192 -19.267 1.00 84.25 103 ALA A O 1
ATOM 829 N N . VAL A 1 104 ? -2.518 -3.506 -17.552 1.00 82.12 104 VAL A N 1
ATOM 830 C CA . VAL A 1 104 ? -1.210 -3.884 -18.108 1.00 82.12 104 VAL A CA 1
ATOM 831 C C . VAL A 1 104 ? -1.361 -4.558 -19.463 1.00 82.12 104 VAL A C 1
ATOM 833 O O . VAL A 1 104 ? -0.701 -4.165 -20.418 1.00 82.12 104 VAL A O 1
ATOM 836 N N . LEU A 1 105 ? -2.239 -5.559 -19.556 1.00 84.56 105 LEU A N 1
ATOM 837 C CA . LEU A 1 105 ? -2.486 -6.272 -20.804 1.00 84.56 105 LEU A CA 1
ATOM 838 C C . LEU A 1 105 ? -3.033 -5.334 -21.888 1.00 84.56 105 LEU A C 1
ATOM 840 O O . LEU A 1 105 ? -2.637 -5.438 -23.040 1.00 84.56 105 LEU A O 1
ATOM 844 N N . GLY A 1 106 ? -3.912 -4.402 -21.524 1.00 84.25 106 GLY A N 1
ATOM 845 C CA . GLY A 1 106 ? -4.444 -3.389 -22.429 1.00 84.25 106 GLY A CA 1
ATOM 846 C C . GLY A 1 106 ? -3.349 -2.478 -22.977 1.00 84.25 106 GLY A C 1
ATOM 847 O O . GLY A 1 106 ? -3.277 -2.292 -24.186 1.00 84.25 106 GLY A O 1
ATOM 848 N N . VAL A 1 107 ? -2.460 -1.971 -22.116 1.00 79.31 107 VAL A N 1
ATOM 849 C CA . VAL A 1 107 ? -1.305 -1.163 -22.548 1.00 79.31 107 VAL A CA 1
ATOM 850 C C . VAL A 1 107 ? -0.376 -1.982 -23.443 1.00 79.31 107 VAL A C 1
ATOM 852 O O . VAL A 1 107 ? 0.045 -1.488 -24.480 1.00 79.31 107 VAL A O 1
ATOM 855 N N . PHE A 1 108 ? -0.122 -3.245 -23.099 1.00 79.69 108 PHE A N 1
ATOM 856 C CA . PHE A 1 108 ? 0.703 -4.146 -23.905 1.00 79.69 108 PHE A CA 1
ATOM 857 C C . PHE A 1 108 ? 0.113 -4.433 -25.298 1.00 79.69 108 PHE A C 1
ATOM 859 O O . PHE A 1 108 ? 0.857 -4.535 -26.264 1.00 79.69 108 PHE A O 1
ATOM 866 N N . LEU A 1 109 ? -1.212 -4.576 -25.415 1.00 82.44 109 LEU A N 1
ATOM 867 C CA . LEU A 1 109 ? -1.876 -4.888 -26.687 1.00 82.44 109 LEU A CA 1
ATOM 868 C C . LEU A 1 109 ? -2.121 -3.659 -27.573 1.00 82.44 109 LEU A C 1
ATOM 870 O O . LEU A 1 109 ? -2.172 -3.796 -28.792 1.00 82.44 109 LEU A O 1
ATOM 874 N N . VAL A 1 110 ? -2.352 -2.489 -26.971 1.00 79.94 110 VAL A N 1
ATOM 875 C CA . VAL A 1 110 ? -2.671 -1.241 -27.690 1.00 79.94 110 VAL A CA 1
ATOM 876 C C . VAL A 1 110 ? -1.414 -0.429 -27.993 1.00 79.94 110 VAL A C 1
ATOM 878 O O . VAL A 1 110 ? -1.381 0.300 -28.983 1.00 79.94 110 VAL A O 1
ATOM 881 N N . GLY A 1 111 ? -0.388 -0.534 -27.150 1.00 64.50 111 GLY A N 1
ATOM 882 C CA . GLY A 1 111 ? 0.885 0.129 -27.376 1.00 64.50 111 GLY A CA 1
ATOM 883 C C . GLY A 1 111 ? 1.563 -0.403 -28.635 1.00 64.50 111 GLY A C 1
ATOM 884 O O . GLY A 1 111 ? 1.649 -1.607 -28.852 1.00 64.50 111 GLY A O 1
ATOM 885 N N . SER A 1 112 ? 2.130 0.500 -29.435 1.00 59.16 112 SER A N 1
ATOM 886 C CA . SER A 1 112 ? 3.155 0.160 -30.434 1.00 59.16 112 SER A CA 1
ATOM 887 C C . SER A 1 112 ? 4.467 -0.325 -29.791 1.00 59.16 112 SER A C 1
ATOM 889 O O . SER A 1 112 ? 5.423 -0.637 -30.496 1.00 59.16 112 SER A O 1
ATOM 891 N N . THR A 1 113 ? 4.510 -0.372 -28.457 1.00 62.31 113 THR A N 1
ATOM 892 C CA . THR A 1 113 ? 5.608 -0.820 -27.605 1.00 62.31 113 THR A CA 1
ATOM 893 C C . THR A 1 113 ? 5.776 -2.338 -27.704 1.00 62.31 113 THR A C 1
ATOM 895 O O . THR A 1 113 ? 5.349 -3.112 -26.848 1.00 62.31 113 THR A O 1
ATOM 898 N N . SER A 1 114 ? 6.393 -2.793 -28.789 1.00 65.12 114 SER A N 1
ATOM 899 C CA . SER A 1 114 ? 6.958 -4.137 -28.851 1.00 65.12 114 SER A CA 1
ATOM 900 C C . SER A 1 114 ? 8.167 -4.187 -27.921 1.00 65.12 114 SER A C 1
ATOM 902 O O . SER A 1 114 ? 9.172 -3.561 -28.238 1.00 65.12 114 SER A O 1
ATOM 904 N N . ILE A 1 115 ? 8.070 -4.921 -26.808 1.00 71.25 115 ILE A N 1
ATOM 905 C CA . ILE A 1 115 ? 9.194 -5.137 -25.883 1.00 71.25 115 ILE A CA 1
ATOM 906 C C . ILE A 1 115 ? 10.336 -5.790 -26.671 1.00 71.25 115 ILE A C 1
ATOM 908 O O . ILE A 1 115 ? 10.224 -6.959 -27.062 1.00 71.25 115 ILE A O 1
ATOM 912 N N . GLN A 1 116 ? 11.414 -5.053 -26.927 1.00 80.19 116 GLN A N 1
ATOM 913 C CA . GLN A 1 116 ? 12.603 -5.597 -27.574 1.00 80.19 116 GLN A CA 1
ATOM 914 C C . GLN A 1 116 ? 13.586 -6.125 -26.522 1.00 80.19 116 GLN A C 1
ATOM 916 O O . GLN A 1 116 ? 13.414 -6.007 -25.306 1.00 80.19 116 GLN A O 1
ATOM 921 N N . PHE A 1 117 ? 14.630 -6.801 -26.996 1.00 80.38 117 PHE A N 1
ATOM 922 C CA . PHE A 1 117 ? 15.653 -7.346 -26.107 1.00 80.38 117 PHE A CA 1
ATOM 923 C C . PHE A 1 117 ? 16.534 -6.242 -25.487 1.00 80.38 117 PHE A C 1
ATOM 925 O O . PHE A 1 117 ? 17.123 -6.444 -24.425 1.00 80.38 117 PHE A O 1
ATOM 932 N N . SER A 1 118 ? 16.604 -5.069 -26.122 1.00 79.25 118 SER A N 1
ATOM 933 C CA . SER A 1 118 ? 17.345 -3.898 -25.639 1.00 79.25 118 SER A CA 1
ATOM 934 C C . SER A 1 118 ? 16.847 -3.396 -24.286 1.00 79.25 118 SER A C 1
ATOM 936 O O . SER A 1 118 ? 17.659 -3.112 -23.415 1.00 79.25 118 SER A O 1
ATOM 938 N N . GLU A 1 119 ? 15.536 -3.392 -24.059 1.00 79.12 119 GLU A N 1
ATOM 939 C CA . GLU A 1 119 ? 14.899 -2.896 -22.839 1.00 79.12 119 GLU A CA 1
ATOM 940 C C . GLU A 1 119 ? 15.261 -3.778 -21.639 1.00 79.12 119 GLU A C 1
ATOM 942 O O . GLU A 1 119 ? 15.427 -3.289 -20.523 1.00 79.12 119 GLU A O 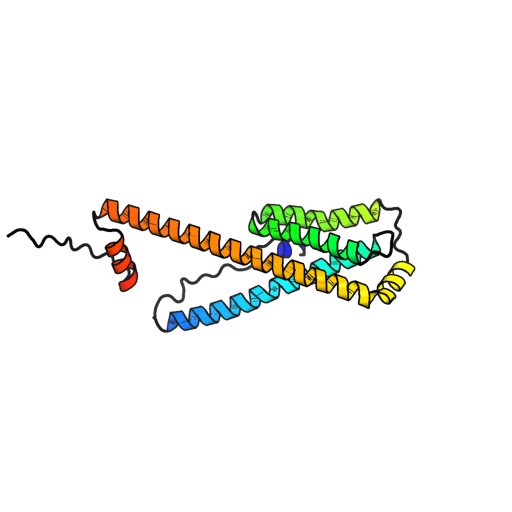1
ATOM 947 N N . PHE A 1 120 ? 15.455 -5.084 -21.857 1.00 82.94 120 PHE A N 1
ATOM 948 C CA . PHE A 1 120 ? 15.956 -5.989 -20.821 1.00 82.94 120 PHE A CA 1
ATOM 949 C C . PHE A 1 120 ? 17.422 -5.717 -20.478 1.00 82.94 120 PHE A C 1
ATOM 951 O O . PHE A 1 120 ? 17.805 -5.796 -19.309 1.00 82.94 120 PHE A O 1
ATOM 958 N N . ASN A 1 121 ? 18.241 -5.397 -21.481 1.00 83.12 121 ASN A N 1
ATOM 959 C CA . ASN A 1 121 ? 19.637 -5.030 -21.267 1.00 83.12 121 ASN A CA 1
ATOM 960 C C . ASN A 1 121 ? 19.742 -3.695 -20.514 1.00 83.12 121 ASN A C 1
ATOM 962 O O . ASN A 1 121 ? 20.520 -3.577 -19.570 1.00 83.12 121 ASN A O 1
ATOM 966 N N . ASP A 1 122 ? 18.900 -2.725 -20.859 1.00 81.19 122 ASP A N 1
ATOM 967 C CA . ASP A 1 122 ? 18.820 -1.442 -20.164 1.00 81.19 122 ASP A CA 1
ATOM 968 C C . ASP A 1 122 ? 18.316 -1.611 -18.728 1.00 81.19 122 ASP A C 1
ATOM 970 O O . ASP A 1 122 ? 18.880 -1.021 -17.806 1.00 81.19 122 ASP A O 1
ATOM 974 N N . LEU A 1 123 ? 17.331 -2.483 -18.494 1.00 81.94 123 LEU A N 1
ATOM 975 C CA . LEU A 1 123 ? 16.878 -2.841 -17.148 1.00 81.94 123 LEU A CA 1
ATOM 976 C C . LEU A 1 123 ? 18.006 -3.458 -16.308 1.00 81.94 123 LEU A C 1
ATOM 978 O O . LEU A 1 123 ? 18.137 -3.144 -15.126 1.00 81.94 123 LEU A O 1
ATOM 982 N N . TYR A 1 124 ? 18.818 -4.335 -16.905 1.00 86.00 124 TYR A N 1
ATOM 983 C CA . TYR A 1 124 ? 19.946 -4.974 -16.227 1.00 86.00 124 TYR A CA 1
ATOM 984 C C . TYR A 1 124 ? 21.050 -3.968 -15.878 1.00 86.00 124 TYR A C 1
ATOM 986 O O . TYR A 1 124 ? 21.557 -3.970 -14.756 1.00 86.00 124 TYR A O 1
ATOM 994 N N . ASN A 1 125 ? 21.380 -3.069 -16.806 1.00 86.19 125 ASN A N 1
ATOM 995 C CA . ASN A 1 125 ? 22.408 -2.051 -16.592 1.00 86.19 125 ASN A CA 1
ATOM 996 C C . ASN A 1 125 ? 21.977 -0.994 -15.561 1.00 86.19 125 ASN A C 1
ATOM 998 O O . ASN A 1 125 ? 22.803 -0.538 -14.773 1.00 86.19 125 ASN A O 1
ATOM 1002 N N . ASN A 1 126 ? 20.684 -0.656 -15.507 1.00 83.25 126 ASN A N 1
ATOM 1003 C CA . ASN A 1 126 ? 20.122 0.324 -14.566 1.00 83.25 126 ASN A CA 1
ATOM 1004 C C . ASN A 1 126 ? 19.545 -0.311 -13.285 1.00 83.25 126 ASN A C 1
ATOM 1006 O O . ASN A 1 126 ? 18.878 0.353 -12.487 1.00 83.25 126 ASN A O 1
ATOM 1010 N N . LEU A 1 127 ? 19.819 -1.596 -13.045 1.00 84.81 127 LEU A N 1
ATOM 1011 C CA . LEU A 1 127 ? 19.300 -2.343 -11.900 1.00 84.81 127 LEU A CA 1
ATOM 1012 C C . LEU A 1 127 ? 19.634 -1.714 -10.530 1.00 84.81 127 LEU A C 1
ATOM 1014 O O . LEU A 1 127 ? 18.751 -1.717 -9.669 1.00 84.81 127 LEU A O 1
ATOM 1018 N N . PRO A 1 128 ? 20.833 -1.136 -10.293 1.00 86.25 128 PRO A N 1
ATOM 1019 C CA . PRO A 1 128 ? 21.132 -0.461 -9.027 1.00 86.25 128 PRO A CA 1
ATOM 1020 C C . PRO A 1 128 ? 20.246 0.765 -8.769 1.00 86.25 128 PRO A C 1
ATOM 1022 O O . PRO A 1 128 ? 19.768 0.959 -7.650 1.00 86.25 128 PRO A O 1
ATOM 1025 N N . GLU A 1 129 ? 19.993 1.574 -9.799 1.00 82.62 129 GLU A N 1
ATOM 1026 C CA . GLU A 1 129 ? 19.148 2.767 -9.699 1.00 82.62 129 GLU A CA 1
ATOM 1027 C C . GLU A 1 129 ? 17.677 2.383 -9.499 1.00 82.62 129 GLU A C 1
ATOM 1029 O O . GLU A 1 129 ? 16.999 2.912 -8.611 1.00 82.62 129 GLU A O 1
ATOM 1034 N N . LEU A 1 130 ? 17.207 1.378 -10.244 1.00 81.19 130 LEU A N 1
ATOM 1035 C CA . LEU A 1 130 ? 15.872 0.813 -10.068 1.00 81.19 130 LEU A CA 1
ATOM 1036 C C . LEU A 1 130 ? 15.685 0.244 -8.656 1.00 81.19 130 LEU A C 1
ATOM 1038 O O . LEU A 1 130 ? 14.651 0.479 -8.032 1.00 81.19 130 LEU A O 1
ATOM 1042 N N . ALA A 1 131 ? 16.684 -0.468 -8.127 1.00 85.06 131 ALA A N 1
ATOM 1043 C CA . ALA A 1 131 ? 16.649 -1.017 -6.777 1.00 85.06 131 ALA A CA 1
ATOM 1044 C C . ALA A 1 131 ? 16.569 0.089 -5.717 1.00 85.06 131 ALA A C 1
ATOM 1046 O O . ALA A 1 131 ? 15.767 -0.022 -4.790 1.00 85.06 131 ALA A O 1
ATOM 1047 N N . ALA A 1 132 ? 17.333 1.175 -5.865 1.00 85.94 132 ALA A N 1
ATOM 1048 C CA . ALA A 1 132 ? 17.269 2.316 -4.952 1.00 85.94 132 ALA A CA 1
ATOM 1049 C C . ALA A 1 132 ? 15.880 2.978 -4.961 1.00 85.94 132 ALA A C 1
ATOM 1051 O O . ALA A 1 132 ? 15.286 3.212 -3.903 1.00 85.94 132 ALA A O 1
ATOM 1052 N N . SER A 1 133 ? 15.319 3.214 -6.149 1.00 83.75 133 SER A N 1
ATOM 1053 C CA . SER A 1 133 ? 13.985 3.807 -6.292 1.00 83.75 133 SER A CA 1
ATOM 1054 C C . SER A 1 133 ? 12.871 2.896 -5.761 1.00 83.75 133 SER A C 1
ATOM 1056 O O . SER A 1 133 ? 11.931 3.336 -5.087 1.00 83.75 133 SER A O 1
ATOM 1058 N N . TYR A 1 134 ? 13.016 1.591 -5.980 1.00 85.75 134 TYR A N 1
ATOM 1059 C CA . TYR A 1 134 ? 12.132 0.574 -5.431 1.00 85.75 134 TYR A CA 1
ATOM 1060 C C . TYR A 1 134 ? 12.210 0.507 -3.898 1.00 85.75 134 TYR A C 1
ATOM 1062 O O . TYR A 1 134 ? 11.175 0.447 -3.240 1.00 85.75 134 TYR A O 1
ATOM 1070 N N . VAL A 1 135 ? 13.397 0.591 -3.293 1.00 87.38 135 VAL A N 1
ATOM 1071 C CA . VAL A 1 135 ? 13.537 0.626 -1.825 1.00 87.38 135 VAL A CA 1
ATOM 1072 C C . VAL A 1 135 ? 12.865 1.868 -1.234 1.00 87.38 135 VAL A C 1
ATOM 1074 O O . VAL A 1 135 ? 12.124 1.742 -0.258 1.00 87.38 135 VAL A O 1
ATOM 1077 N N . ASN A 1 136 ? 13.029 3.044 -1.846 1.00 87.19 136 ASN A N 1
ATOM 1078 C CA . ASN A 1 136 ? 12.320 4.259 -1.419 1.00 87.19 136 ASN A CA 1
ATOM 1079 C C . ASN A 1 136 ? 10.796 4.081 -1.477 1.00 87.19 136 ASN A C 1
ATOM 1081 O O . ASN A 1 136 ? 10.073 4.436 -0.544 1.00 87.19 136 ASN A O 1
ATOM 1085 N N . SER A 1 137 ? 10.317 3.457 -2.549 1.00 84.44 137 SER A N 1
ATOM 1086 C CA . SER A 1 137 ? 8.914 3.089 -2.729 1.00 84.44 137 SER A CA 1
ATOM 1087 C C . SER A 1 137 ? 8.412 2.110 -1.656 1.00 84.44 137 SER A C 1
ATOM 1089 O O . SER A 1 137 ? 7.304 2.261 -1.136 1.00 84.44 137 SER A O 1
ATOM 1091 N N . LEU A 1 138 ? 9.236 1.137 -1.255 1.00 86.62 138 LEU A N 1
ATOM 1092 C CA . LEU A 1 138 ? 8.913 0.210 -0.168 1.00 86.62 138 LEU A CA 1
ATOM 1093 C C . LEU A 1 138 ? 8.824 0.896 1.188 1.00 86.62 138 LEU A C 1
ATOM 1095 O O . LEU A 1 138 ? 7.919 0.579 1.958 1.00 86.62 138 LEU A O 1
ATOM 1099 N N . ILE A 1 139 ? 9.729 1.831 1.481 1.00 87.31 139 ILE A N 1
ATOM 1100 C CA . ILE A 1 139 ? 9.681 2.617 2.719 1.00 87.31 139 ILE A CA 1
ATOM 1101 C C . ILE A 1 139 ? 8.366 3.399 2.776 1.00 87.31 139 ILE A C 1
ATOM 1103 O O . ILE A 1 139 ? 7.671 3.358 3.792 1.00 87.31 139 ILE A O 1
ATOM 1107 N N . LEU A 1 140 ? 7.972 4.038 1.670 1.00 87.06 140 LEU A N 1
ATOM 1108 C CA . LEU A 1 140 ? 6.699 4.753 1.578 1.00 87.06 140 LEU A CA 1
ATOM 1109 C C . LEU A 1 140 ? 5.499 3.828 1.838 1.00 87.06 140 LEU A C 1
ATOM 1111 O O . LEU A 1 140 ? 4.617 4.165 2.630 1.00 87.06 140 LEU A O 1
ATOM 1115 N N . LEU A 1 141 ? 5.474 2.644 1.220 1.00 87.12 141 LEU A N 1
ATOM 1116 C CA . LEU A 1 141 ? 4.406 1.658 1.426 1.00 87.12 141 LEU A CA 1
ATOM 1117 C C . LEU A 1 141 ? 4.385 1.105 2.851 1.00 87.12 141 LEU A C 1
ATOM 1119 O O . LEU A 1 141 ? 3.304 0.894 3.397 1.00 87.12 141 LEU A O 1
ATOM 1123 N N . ALA A 1 142 ? 5.546 0.898 3.470 1.00 85.12 142 ALA A N 1
ATOM 1124 C CA . ALA A 1 142 ? 5.644 0.451 4.855 1.00 85.12 142 ALA A CA 1
ATOM 1125 C C . ALA A 1 142 ? 5.086 1.502 5.826 1.00 85.12 142 ALA A C 1
ATOM 1127 O O . ALA A 1 142 ? 4.333 1.156 6.742 1.00 85.12 142 ALA A O 1
ATOM 1128 N N . ILE A 1 143 ? 5.393 2.786 5.601 1.00 88.06 143 ILE A N 1
ATOM 1129 C CA . ILE A 1 143 ? 4.819 3.900 6.368 1.00 88.06 143 ILE A CA 1
ATOM 1130 C C . ILE A 1 143 ? 3.299 3.934 6.178 1.00 88.06 143 ILE A C 1
ATOM 1132 O O . ILE A 1 143 ? 2.563 3.936 7.165 1.00 88.06 143 ILE A O 1
ATOM 1136 N N . LEU A 1 144 ? 2.821 3.903 4.930 1.00 88.50 144 LEU A N 1
ATOM 1137 C CA . LEU A 1 144 ? 1.391 3.909 4.608 1.00 88.50 144 LEU A CA 1
ATOM 1138 C C . LEU A 1 144 ? 0.648 2.757 5.298 1.00 88.50 144 LEU A C 1
ATOM 1140 O O . LEU A 1 144 ? -0.367 2.976 5.956 1.00 88.50 144 LEU A O 1
ATOM 1144 N N . GLU A 1 145 ? 1.166 1.537 5.178 1.00 85.25 145 GLU A N 1
ATOM 1145 C CA . GLU A 1 145 ? 0.587 0.335 5.781 1.00 85.25 145 GLU A CA 1
ATOM 1146 C C . GLU A 1 145 ? 0.527 0.451 7.310 1.00 85.25 145 GLU A C 1
ATOM 1148 O O . GLU A 1 145 ? -0.486 0.115 7.927 1.00 85.25 145 GLU A O 1
ATOM 1153 N N . THR A 1 146 ? 1.582 0.983 7.929 1.00 81.69 146 THR A N 1
ATOM 1154 C CA . THR A 1 146 ? 1.630 1.204 9.380 1.00 81.69 146 THR A CA 1
ATOM 1155 C C . THR A 1 146 ? 0.575 2.218 9.820 1.00 81.69 146 THR A C 1
ATOM 1157 O O . THR A 1 146 ? -0.165 1.966 10.774 1.00 81.69 146 THR A O 1
ATOM 1160 N N . LEU A 1 147 ? 0.442 3.337 9.104 1.00 87.12 147 LEU A N 1
ATOM 1161 C CA . LEU A 1 147 ? -0.571 4.355 9.391 1.00 87.12 147 LEU A CA 1
ATOM 1162 C C . LEU A 1 147 ? -1.990 3.796 9.258 1.00 87.12 147 LEU A C 1
ATOM 1164 O O . LEU A 1 147 ? -2.820 4.004 10.146 1.00 87.12 147 LEU A O 1
ATOM 1168 N N . LEU A 1 148 ? -2.266 3.045 8.190 1.00 84.25 148 LEU A N 1
ATOM 1169 C CA . LEU A 1 148 ? -3.570 2.418 7.972 1.00 84.25 148 LEU A CA 1
ATOM 1170 C C . LEU A 1 148 ? -3.926 1.441 9.102 1.00 84.25 148 LEU A C 1
ATOM 1172 O O . LEU A 1 148 ? -5.057 1.472 9.595 1.00 84.25 148 LEU A O 1
ATOM 1176 N N . ARG A 1 149 ? -2.961 0.643 9.584 1.00 80.75 149 ARG A N 1
ATOM 1177 C CA . ARG A 1 149 ? -3.162 -0.242 10.747 1.00 80.75 149 ARG A CA 1
ATOM 1178 C C . ARG A 1 149 ? -3.472 0.519 12.021 1.00 80.75 149 ARG A C 1
ATOM 1180 O O . ARG A 1 149 ? -4.395 0.132 12.734 1.00 80.75 149 ARG A O 1
ATOM 1187 N N . ILE A 1 150 ? -2.738 1.593 12.306 1.00 77.00 150 ILE A N 1
ATOM 1188 C CA . ILE A 1 150 ? -2.975 2.416 13.500 1.00 77.00 150 ILE A CA 1
ATOM 1189 C C . ILE A 1 150 ? -4.391 2.999 13.453 1.00 77.00 150 ILE A C 1
ATOM 1191 O O . ILE A 1 150 ? -5.153 2.859 14.411 1.00 77.00 150 ILE A O 1
ATOM 1195 N N . VAL A 1 151 ? -4.786 3.589 12.321 1.00 84.81 151 VAL A N 1
ATOM 1196 C CA . VAL A 1 151 ? -6.134 4.152 12.138 1.00 84.81 151 VAL A CA 1
ATOM 1197 C C . VAL A 1 151 ? -7.208 3.078 12.307 1.00 84.81 151 VAL A C 1
ATOM 1199 O O . VAL A 1 151 ? -8.228 3.324 12.958 1.00 84.81 151 VAL A O 1
ATOM 1202 N N . HIS A 1 152 ? -6.992 1.884 11.753 1.00 79.44 152 HIS A N 1
ATOM 1203 C CA . HIS A 1 152 ? -7.923 0.771 11.895 1.00 79.44 152 HIS A CA 1
ATOM 1204 C C . HIS A 1 152 ? -8.062 0.320 13.353 1.00 79.44 152 HIS A C 1
ATOM 1206 O O . HIS A 1 152 ? -9.183 0.259 13.861 1.00 79.44 152 HIS A O 1
ATOM 1212 N N . GLY A 1 153 ? -6.942 0.101 14.047 1.00 72.31 153 GLY A N 1
ATOM 1213 C CA . GLY A 1 153 ? -6.931 -0.306 15.452 1.00 72.31 153 GLY A CA 1
ATOM 1214 C C . GLY A 1 153 ? -7.625 0.709 16.364 1.00 72.31 153 GLY A C 1
ATOM 1215 O O . GLY A 1 153 ? -8.411 0.330 17.232 1.00 72.31 153 GLY A O 1
ATOM 1216 N N . ILE A 1 154 ? -7.430 2.010 16.121 1.00 75.69 154 ILE A N 1
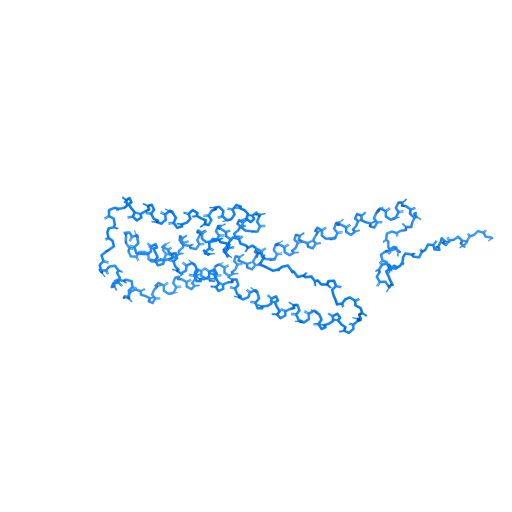ATOM 1217 C CA . ILE A 1 154 ? -8.125 3.075 16.862 1.00 75.69 154 ILE A CA 1
ATOM 1218 C C . ILE A 1 154 ? -9.637 3.031 16.605 1.00 75.69 154 ILE A C 1
ATOM 1220 O O . ILE A 1 154 ? -10.428 3.121 17.548 1.00 75.69 154 ILE A O 1
ATOM 1224 N N . ARG A 1 155 ? -10.067 2.881 15.343 1.00 76.38 155 ARG A N 1
ATOM 1225 C CA . ARG A 1 155 ? -11.496 2.790 14.987 1.00 76.38 155 ARG A CA 1
ATOM 1226 C C . ARG A 1 155 ? -12.153 1.572 15.631 1.00 76.38 155 ARG A C 1
ATOM 1228 O O . ARG A 1 155 ? -13.247 1.689 16.188 1.00 76.38 155 ARG A O 1
ATOM 1235 N N . GLU A 1 156 ? -11.494 0.422 15.588 1.00 77.19 156 GLU A N 1
ATOM 1236 C CA . GLU A 1 156 ? -11.992 -0.804 16.203 1.00 77.19 156 GLU A CA 1
ATOM 1237 C C . GLU A 1 156 ? -12.128 -0.644 17.722 1.00 77.19 156 GLU A C 1
ATOM 1239 O O . GLU A 1 156 ? -13.207 -0.882 18.271 1.00 77.19 156 GLU A O 1
ATOM 1244 N N . LEU A 1 157 ? -11.103 -0.111 18.391 1.00 71.25 157 LEU A N 1
ATOM 1245 C CA . LEU A 1 157 ? -11.149 0.156 19.828 1.00 71.25 157 LEU A CA 1
ATOM 1246 C C . LEU A 1 157 ? -12.283 1.126 20.193 1.00 71.25 157 LEU A C 1
ATOM 1248 O O . LEU A 1 157 ? -13.066 0.851 21.106 1.00 71.25 157 LEU A O 1
ATOM 1252 N N . ALA A 1 158 ? -12.440 2.224 19.450 1.00 74.62 158 ALA A N 1
ATOM 1253 C CA . ALA A 1 158 ? -13.504 3.199 19.682 1.00 74.62 158 ALA A CA 1
ATOM 1254 C C . ALA A 1 158 ? -14.905 2.589 19.501 1.00 74.62 158 ALA A C 1
ATOM 1256 O O . ALA A 1 158 ? -15.818 2.858 20.289 1.00 74.62 158 ALA A O 1
ATOM 1257 N N . THR A 1 159 ? -15.104 1.744 18.484 1.00 72.75 159 THR A N 1
ATOM 1258 C CA . THR A 1 159 ? -16.389 1.054 18.278 1.00 72.75 159 THR A CA 1
ATOM 1259 C C . THR A 1 159 ? -16.662 -0.003 19.347 1.00 72.75 159 THR A C 1
ATOM 1261 O O . THR A 1 159 ? -17.806 -0.117 19.797 1.00 72.75 159 THR A O 1
ATOM 1264 N N . SER A 1 160 ? -15.633 -0.714 19.813 1.00 69.62 160 SER A N 1
ATOM 1265 C CA . SER A 1 160 ? -15.727 -1.670 20.920 1.00 69.62 160 SER A CA 1
ATOM 1266 C C . SER A 1 160 ? -16.168 -0.980 22.215 1.00 69.62 160 SER A C 1
ATOM 1268 O O . SER A 1 160 ? -17.183 -1.358 22.805 1.00 69.62 160 SER A O 1
ATOM 1270 N N . GLN A 1 161 ? -15.520 0.131 22.578 1.00 74.62 161 GLN A N 1
ATOM 1271 C CA . GLN A 1 161 ? -15.894 0.951 23.739 1.00 74.62 161 GLN A CA 1
ATOM 1272 C C . GLN A 1 161 ? -17.344 1.455 23.649 1.00 74.62 161 GLN A C 1
ATOM 1274 O O . GLN A 1 161 ? -18.101 1.390 24.620 1.00 74.62 161 GLN A O 1
ATOM 1279 N N . ARG A 1 162 ? -17.793 1.888 22.461 1.00 75.56 162 ARG A N 1
ATOM 1280 C CA . ARG A 1 162 ? -19.195 2.292 22.238 1.00 75.56 162 ARG A CA 1
ATOM 1281 C C . ARG A 1 162 ? -20.184 1.142 22.457 1.00 75.56 162 ARG A C 1
ATOM 1283 O O . ARG A 1 162 ? -21.262 1.379 23.003 1.00 75.56 162 ARG A O 1
ATOM 1290 N N . ARG A 1 163 ? -19.853 -0.088 22.043 1.00 74.69 163 ARG A N 1
ATOM 1291 C CA . ARG A 1 163 ? -20.700 -1.279 22.266 1.00 74.69 163 ARG A CA 1
ATOM 1292 C C . ARG A 1 163 ? -20.798 -1.619 23.752 1.00 74.69 163 ARG A C 1
ATOM 1294 O O . ARG A 1 163 ? -21.905 -1.863 24.230 1.00 74.69 163 ARG A O 1
ATOM 1301 N N . VAL A 1 164 ? -19.680 -1.568 24.475 1.00 76.75 164 VAL A N 1
ATOM 1302 C CA . VAL A 1 164 ? -19.640 -1.781 25.932 1.00 76.75 164 VAL A CA 1
ATOM 1303 C C . VAL A 1 164 ? -20.488 -0.730 26.651 1.00 76.75 164 VAL A C 1
ATOM 1305 O O . VAL A 1 164 ? -21.400 -1.089 27.390 1.00 76.75 164 VAL A O 1
ATOM 1308 N N . ASN A 1 165 ? -20.309 0.557 26.344 1.00 79.38 165 ASN A N 1
ATOM 1309 C CA . ASN A 1 165 ? -21.107 1.630 26.949 1.00 79.38 165 ASN A CA 1
ATOM 1310 C C . ASN A 1 165 ? -22.609 1.520 26.650 1.00 79.38 165 ASN A C 1
ATOM 1312 O O . ASN A 1 165 ? -23.430 1.852 27.507 1.00 79.38 165 ASN A O 1
ATOM 1316 N N . LYS A 1 166 ? -22.999 1.046 25.457 1.00 83.88 166 LYS A N 1
ATOM 1317 C CA . LYS A 1 166 ? -24.411 0.765 25.144 1.00 83.88 166 LYS A CA 1
ATOM 1318 C C . LYS A 1 166 ? -24.972 -0.369 26.006 1.00 83.88 166 LYS A C 1
ATOM 1320 O O . LYS A 1 166 ? -26.084 -0.222 26.504 1.00 83.88 166 LYS A O 1
ATOM 1325 N N . LYS A 1 167 ? -24.216 -1.457 26.209 1.00 81.94 167 LYS A N 1
ATOM 1326 C CA . LYS A 1 167 ? -24.614 -2.563 27.099 1.00 81.94 167 LYS A CA 1
ATOM 1327 C C . LYS A 1 167 ? -24.739 -2.097 28.550 1.00 81.94 167 LYS A C 1
ATOM 1329 O O . LYS A 1 167 ? -25.796 -2.291 29.137 1.00 81.94 167 LYS A O 1
ATOM 1334 N N . LEU A 1 168 ? -23.740 -1.382 29.075 1.00 82.38 168 LEU A N 1
ATOM 1335 C CA . LEU A 1 168 ? -23.776 -0.814 30.431 1.00 82.38 168 LEU A CA 1
ATOM 1336 C C . LEU A 1 168 ? -24.978 0.122 30.628 1.00 82.38 168 LEU A C 1
ATOM 1338 O O . LEU A 1 168 ? -25.656 0.057 31.646 1.00 82.38 168 LEU A O 1
ATOM 1342 N N . LYS A 1 169 ? -25.300 0.964 29.634 1.00 85.44 169 LYS A N 1
ATOM 1343 C CA . LYS A 1 169 ? -26.481 1.845 29.685 1.00 85.44 169 LYS A CA 1
ATOM 1344 C C . LYS A 1 169 ? -27.802 1.068 29.657 1.00 85.44 169 LYS A C 1
ATOM 1346 O O . LYS A 1 169 ? -28.776 1.555 30.219 1.00 85.44 169 LYS A O 1
ATOM 1351 N N . LYS A 1 170 ? -27.855 -0.087 28.985 1.00 86.12 170 LYS A N 1
ATOM 1352 C CA . LYS A 1 170 ? -29.042 -0.950 28.958 1.00 86.12 170 LYS A CA 1
ATOM 1353 C C . LYS A 1 170 ? -29.249 -1.627 30.317 1.00 86.12 170 LYS A C 1
ATOM 1355 O O . LYS A 1 170 ? -30.322 -1.476 30.879 1.00 86.12 170 LYS A O 1
ATOM 1360 N N . ILE A 1 171 ? -28.198 -2.236 30.872 1.00 81.69 171 ILE A N 1
ATOM 1361 C CA . ILE A 1 171 ? -28.239 -2.892 32.190 1.00 81.69 171 ILE A CA 1
ATOM 1362 C C . ILE A 1 171 ? -28.600 -1.874 33.278 1.00 81.69 171 ILE A C 1
ATOM 1364 O O . ILE A 1 171 ? -29.523 -2.107 34.038 1.00 81.69 171 ILE A O 1
ATOM 1368 N N . SER A 1 172 ? -27.973 -0.693 33.278 1.00 84.44 172 SER A N 1
ATOM 1369 C CA . SER A 1 172 ? -28.278 0.389 34.230 1.00 84.44 172 SER A CA 1
ATOM 1370 C C . SER A 1 172 ? -29.745 0.840 34.194 1.00 84.44 172 SER A C 1
ATOM 1372 O O . SER A 1 172 ? -30.315 1.157 35.232 1.00 84.44 172 SER A O 1
ATOM 1374 N N . LYS A 1 173 ? -30.390 0.834 33.019 1.00 86.06 173 LYS A N 1
ATOM 1375 C CA . LYS A 1 173 ? -31.828 1.131 32.905 1.00 86.06 173 LYS A CA 1
ATOM 1376 C C . LYS A 1 173 ? -32.721 0.004 33.425 1.00 86.06 173 LYS A C 1
ATOM 1378 O O . LYS A 1 173 ? -33.814 0.293 33.888 1.00 86.06 173 LYS A O 1
ATOM 1383 N N . GLU A 1 174 ? -32.286 -1.245 33.289 1.00 85.44 174 GLU A N 1
ATOM 1384 C CA . GLU A 1 174 ? -33.041 -2.431 33.713 1.00 85.44 174 GLU A CA 1
ATOM 1385 C C . GLU A 1 174 ? -32.900 -2.689 35.221 1.00 85.44 174 GLU A C 1
ATOM 1387 O O . GLU A 1 174 ? -33.861 -3.107 35.854 1.00 85.44 174 GLU A O 1
ATOM 1392 N N . THR A 1 175 ? -31.732 -2.404 35.805 1.00 79.06 175 THR A N 1
ATOM 1393 C CA . THR A 1 175 ? -31.425 -2.676 37.220 1.00 79.06 175 THR A CA 1
ATOM 1394 C C . THR A 1 175 ? -31.472 -1.440 38.117 1.00 79.06 175 THR A C 1
ATOM 1396 O O . THR A 1 175 ? -31.374 -1.570 39.331 1.00 79.06 175 THR A O 1
ATOM 1399 N N . GLY A 1 176 ? -31.558 -0.231 37.549 1.00 79.19 176 GLY A N 1
ATOM 1400 C CA . GLY A 1 176 ? -31.478 1.033 38.295 1.00 79.19 176 GLY A CA 1
ATOM 1401 C C . GLY A 1 176 ? -30.083 1.365 38.850 1.00 79.19 176 GLY A C 1
ATOM 1402 O O . GLY A 1 176 ? -29.904 2.433 39.430 1.00 79.19 176 GLY A O 1
ATOM 1403 N N . ARG A 1 177 ? -29.084 0.489 38.660 1.00 76.69 177 ARG A N 1
ATOM 1404 C CA . ARG A 1 177 ? -27.721 0.649 39.196 1.00 76.69 177 ARG A CA 1
ATOM 1405 C C . ARG A 1 177 ? -26.872 1.615 38.369 1.00 76.69 177 ARG A C 1
ATOM 1407 O O . ARG A 1 177 ? -27.096 1.810 37.165 1.00 76.69 177 ARG A O 1
ATOM 1414 N N . SER A 1 178 ? -25.852 2.195 39.003 1.00 81.50 178 SER A N 1
ATOM 1415 C CA . SER A 1 178 ? -24.866 3.032 38.318 1.00 81.50 178 SER A CA 1
ATOM 1416 C C . SER A 1 178 ? -24.046 2.211 37.319 1.00 81.50 178 SER A C 1
ATOM 1418 O O . SER A 1 178 ? -23.778 1.024 37.496 1.00 81.50 178 SER A O 1
ATOM 1420 N N . LYS A 1 179 ? -23.599 2.863 36.241 1.00 79.69 179 LYS A N 1
ATOM 1421 C CA . LYS A 1 179 ? -22.732 2.232 35.232 1.00 79.69 179 LYS A CA 1
ATOM 1422 C C . LYS A 1 179 ? -21.355 1.851 35.787 1.00 79.69 179 LYS A C 1
ATOM 1424 O O . LYS A 1 179 ? -20.712 1.000 35.180 1.00 79.69 179 LYS A O 1
ATOM 1429 N N . SER A 1 180 ? -20.891 2.520 36.847 1.00 78.56 180 SER A N 1
ATOM 1430 C CA . SER A 1 180 ? -19.632 2.209 37.540 1.00 78.56 180 SER A CA 1
ATOM 1431 C C . SER A 1 180 ? -19.691 0.826 38.172 1.00 78.56 180 SER A C 1
ATOM 1433 O O . SER A 1 180 ? -18.846 -0.008 37.875 1.00 78.56 180 SER A O 1
ATOM 1435 N N . ASP A 1 181 ? -20.752 0.563 38.926 1.00 77.88 181 ASP A N 1
ATOM 1436 C CA . ASP A 1 181 ? -20.873 -0.625 39.771 1.00 77.88 181 ASP A CA 1
ATOM 1437 C C . ASP A 1 181 ? -21.087 -1.866 38.899 1.00 77.88 181 ASP A C 1
ATOM 1439 O O . ASP A 1 181 ? -20.443 -2.892 39.069 1.00 77.88 181 ASP A O 1
ATOM 1443 N N . ILE A 1 182 ? -21.898 -1.728 37.843 1.00 78.06 182 ILE A N 1
ATOM 1444 C CA . ILE A 1 182 ? -22.072 -2.772 36.821 1.00 78.06 182 ILE A CA 1
ATOM 1445 C C . ILE A 1 182 ? -20.736 -3.097 36.134 1.00 78.06 182 ILE A C 1
ATOM 1447 O O . ILE A 1 182 ? -20.496 -4.234 35.732 1.00 78.06 182 ILE A O 1
ATOM 1451 N N . ARG A 1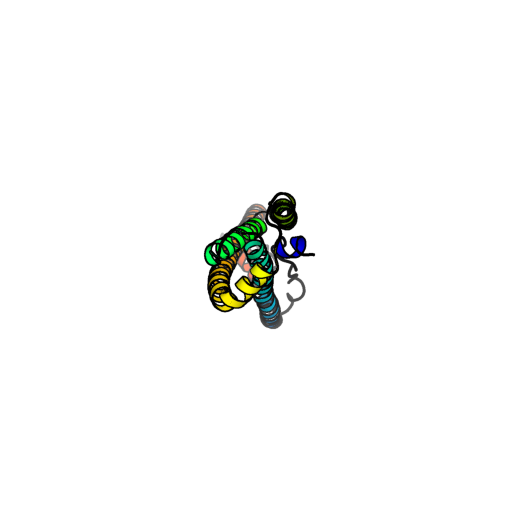 183 ? -19.867 -2.098 35.943 1.00 77.62 183 ARG A N 1
ATOM 1452 C CA . ARG A 1 183 ? -18.566 -2.303 35.301 1.00 77.62 183 ARG A CA 1
ATOM 1453 C C . ARG A 1 183 ? -17.585 -3.012 36.232 1.00 77.62 183 ARG A C 1
ATOM 1455 O O . ARG A 1 183 ? -16.800 -3.802 35.719 1.00 77.62 183 ARG A O 1
ATOM 1462 N N . GLU A 1 184 ? -17.616 -2.732 37.531 1.00 76.50 184 GLU A N 1
ATOM 1463 C CA . GLU A 1 184 ? -16.803 -3.438 38.528 1.00 76.50 184 GLU A CA 1
ATOM 1464 C C . GLU A 1 184 ? -17.211 -4.907 38.647 1.00 76.50 184 GLU A C 1
ATOM 1466 O O . GLU A 1 184 ? -16.350 -5.766 38.473 1.00 76.50 184 GLU A O 1
ATOM 1471 N N . ASP A 1 185 ? -18.507 -5.205 38.764 1.00 72.94 185 ASP A N 1
ATOM 1472 C CA . ASP A 1 185 ? -19.021 -6.586 38.797 1.00 72.94 185 ASP A CA 1
ATOM 1473 C C . ASP A 1 185 ? -18.608 -7.378 37.537 1.00 72.94 185 ASP A C 1
ATOM 1475 O O . ASP A 1 185 ? -18.152 -8.519 37.585 1.00 72.94 185 ASP A O 1
ATOM 1479 N N . MET A 1 186 ? -18.678 -6.740 36.361 1.00 72.31 186 MET A N 1
ATOM 1480 C CA . MET A 1 186 ? -18.221 -7.355 35.108 1.00 72.31 186 MET A CA 1
ATOM 1481 C C . MET A 1 186 ? -16.703 -7.601 35.046 1.00 72.31 186 MET A C 1
ATOM 1483 O O . MET A 1 186 ? -16.260 -8.407 34.222 1.00 72.31 186 MET A O 1
ATOM 1487 N N . LEU A 1 187 ? -15.901 -6.863 35.819 1.00 69.56 187 LEU A N 1
ATOM 1488 C CA . LEU A 1 18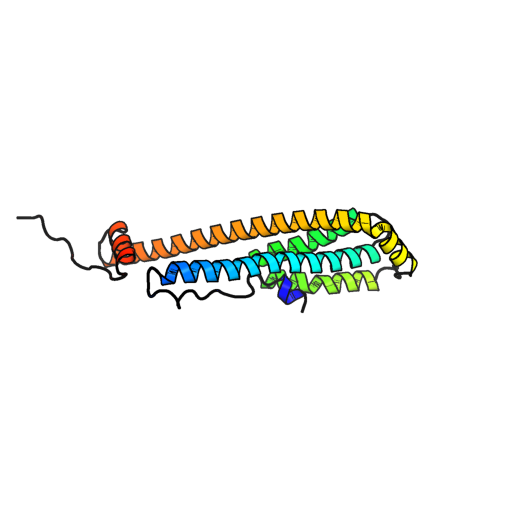7 ? -14.441 -6.983 35.850 1.00 69.56 187 LEU A CA 1
ATOM 1489 C C . LEU A 1 187 ? -13.951 -7.979 36.907 1.00 69.56 187 LEU A C 1
ATOM 1491 O O . LEU A 1 187 ? -12.867 -8.536 36.709 1.00 69.56 187 LEU A O 1
ATOM 1495 N N . ASP A 1 188 ? -14.716 -8.184 37.978 1.00 70.19 188 ASP A N 1
ATOM 1496 C CA . ASP A 1 188 ? -14.346 -9.045 39.101 1.00 70.19 188 ASP A CA 1
ATOM 1497 C C . ASP A 1 188 ? -14.631 -10.527 38.807 1.00 70.19 188 ASP A C 1
ATOM 1499 O O . ASP A 1 188 ? -13.704 -11.309 38.565 1.00 70.19 188 ASP A O 1
ATOM 1503 N N . ASP A 1 189 ? -15.908 -10.903 38.716 1.00 67.38 189 ASP A N 1
ATOM 1504 C CA . ASP A 1 189 ? -16.352 -12.291 38.532 1.00 67.38 189 ASP A CA 1
ATOM 1505 C C . ASP A 1 189 ? -17.204 -12.505 37.266 1.00 67.38 189 ASP A C 1
ATOM 1507 O O . ASP A 1 189 ? -17.399 -13.641 36.823 1.00 67.38 189 ASP A O 1
ATOM 1511 N N . GLY A 1 190 ? -17.656 -11.422 36.622 1.00 63.28 190 GLY A N 1
ATOM 1512 C CA . GLY A 1 190 ? -18.507 -11.477 35.435 1.00 63.28 190 GLY A CA 1
ATOM 1513 C C . GLY A 1 190 ? -19.978 -11.779 35.738 1.00 63.28 190 GLY A C 1
ATOM 1514 O O . GLY A 1 190 ? -20.747 -11.999 34.795 1.00 63.28 190 GLY A O 1
ATOM 1515 N N . ILE A 1 191 ? -20.375 -11.776 37.012 1.00 69.00 191 ILE A N 1
ATOM 1516 C CA . ILE A 1 191 ? -21.736 -12.014 37.493 1.00 69.00 191 ILE A CA 1
ATOM 1517 C C . ILE A 1 191 ? -22.289 -10.684 38.013 1.00 69.00 191 ILE A C 1
ATOM 1519 O O . ILE A 1 191 ? -21.678 -10.002 38.821 1.00 69.00 191 ILE A O 1
ATOM 1523 N N . LEU A 1 192 ? -23.469 -10.280 37.537 1.00 64.44 192 LEU A N 1
ATOM 1524 C CA . LEU A 1 192 ? -24.105 -9.055 38.026 1.00 64.44 192 LEU A CA 1
ATOM 1525 C C . LEU A 1 192 ? -24.638 -9.288 39.442 1.00 64.44 192 LEU A C 1
ATOM 1527 O O . LEU A 1 192 ? -25.547 -10.102 39.625 1.00 64.44 192 LEU A O 1
ATOM 1531 N N . ASN A 1 193 ? -24.115 -8.556 40.427 1.00 66.25 193 ASN A N 1
ATOM 1532 C CA . ASN A 1 193 ? -24.628 -8.638 41.786 1.00 66.25 193 ASN A CA 1
ATOM 1533 C C . ASN A 1 193 ? -25.932 -7.827 41.902 1.00 66.25 193 ASN A C 1
ATOM 1535 O O . ASN A 1 193 ? -25.948 -6.607 41.762 1.00 66.25 193 ASN A O 1
ATOM 1539 N N . ASN A 1 194 ? -27.061 -8.491 42.133 1.00 63.72 194 ASN A N 1
ATOM 1540 C CA . ASN A 1 194 ? -28.371 -7.834 42.200 1.00 63.72 194 ASN A CA 1
ATOM 1541 C C . ASN A 1 194 ? -28.769 -7.403 43.621 1.00 63.72 194 ASN A C 1
ATOM 1543 O O . ASN A 1 194 ? -29.938 -7.090 43.843 1.00 63.72 194 ASN A O 1
ATOM 1547 N N . SER A 1 195 ? -27.843 -7.380 44.586 1.00 57.59 195 SER A N 1
ATOM 1548 C CA . SER A 1 195 ? -28.129 -6.832 45.912 1.00 57.59 195 SER A CA 1
ATOM 1549 C C . SER A 1 195 ? -28.383 -5.326 45.802 1.00 57.59 195 SER A C 1
ATOM 1551 O O . SER A 1 195 ? -27.457 -4.526 45.678 1.00 57.59 195 SER A O 1
ATOM 1553 N N . THR A 1 196 ? -29.653 -4.930 45.797 1.00 49.47 196 THR A N 1
ATOM 1554 C CA . THR A 1 196 ? -30.058 -3.545 46.027 1.00 49.47 196 THR A CA 1
ATOM 1555 C C . THR A 1 196 ? -29.606 -3.162 47.429 1.00 49.47 196 THR A C 1
ATOM 1557 O O . THR A 1 196 ? -30.140 -3.704 48.397 1.00 49.47 196 THR A O 1
ATOM 1560 N N . ASP A 1 197 ? -28.633 -2.260 47.545 1.00 49.47 197 ASP A N 1
ATOM 1561 C CA . ASP A 1 197 ? -28.295 -1.621 48.817 1.00 49.47 197 ASP A CA 1
ATOM 1562 C C . ASP A 1 197 ? -29.488 -0.753 49.240 1.00 49.47 197 ASP A C 1
ATOM 1564 O O . ASP A 1 197 ? -29.604 0.423 48.901 1.00 49.47 197 ASP A O 1
ATOM 1568 N N . ASN A 1 198 ? -30.440 -1.378 49.926 1.00 44.84 198 ASN A N 1
ATOM 1569 C CA . ASN A 1 198 ? -31.444 -0.702 50.725 1.00 44.84 198 ASN A CA 1
ATOM 1570 C C . ASN A 1 198 ? -31.027 -0.845 52.187 1.00 44.84 198 ASN A C 1
ATOM 1572 O O . ASN A 1 198 ? -31.617 -1.626 52.922 1.00 44.84 198 ASN A O 1
ATOM 1576 N N . ASN A 1 199 ? -29.970 -0.137 52.578 1.00 46.91 199 ASN A N 1
ATOM 1577 C CA . ASN A 1 199 ? -29.564 0.010 53.971 1.00 46.91 199 ASN A CA 1
ATOM 1578 C C . ASN A 1 199 ? -29.258 1.486 54.225 1.00 46.91 199 ASN A C 1
ATOM 1580 O O . ASN A 1 199 ? -28.182 1.975 53.885 1.00 46.91 199 ASN A O 1
ATOM 1584 N N . GLY A 1 200 ? -30.227 2.203 54.797 1.00 43.56 200 GLY A N 1
ATOM 1585 C CA . GLY A 1 200 ? -30.032 3.592 55.214 1.00 43.56 200 GLY A CA 1
ATOM 1586 C C . GLY A 1 200 ? -31.305 4.399 55.463 1.00 43.56 200 GLY A C 1
ATOM 1587 O O . GLY A 1 200 ? -31.325 5.582 55.141 1.00 43.56 200 GLY A O 1
ATOM 1588 N N . ALA A 1 201 ? -32.363 3.782 55.993 1.00 38.03 201 ALA A N 1
ATOM 1589 C CA . ALA A 1 201 ? -33.499 4.498 56.569 1.00 38.03 201 ALA A CA 1
ATOM 1590 C C . ALA A 1 201 ? -34.042 3.698 57.761 1.00 38.03 201 ALA A C 1
ATOM 1592 O O . ALA A 1 201 ? -35.064 3.025 57.652 1.00 38.03 201 ALA A O 1
ATOM 1593 N N . GLU A 1 202 ? -33.314 3.759 58.874 1.00 36.50 202 GLU A N 1
ATOM 1594 C CA . GLU A 1 202 ? -33.862 3.620 60.228 1.00 36.50 202 GLU A CA 1
ATOM 1595 C C . GLU A 1 202 ? -33.426 4.835 61.048 1.00 36.50 202 GLU A C 1
ATOM 1597 O O . GLU A 1 202 ? -32.249 5.246 60.901 1.00 36.50 202 GLU A O 1
#

Secondary structure (DSSP, 8-state):
-HHHHHH-S-SS---GGGGTT-HHHHHHHHHHHHHHHHHHHHHHHHHHHHHHHHHHHHHHHHSSSS-HHHHHHHHHHHHHHHHHHHHH-HHHHHHHHHHHHHHHHHHHHHSS----HHHHHHHHHTHHHHHHHHHHHHHHHHHHHHHHHHHHHHHHHHHHHHHHHHHHHHHHHHH---HHHHHHHHHHTS------------

Radius of gyration: 26.16 Å; chains: 1; bounding box: 56×28×91 Å

Sequence (202 aa):
MFYRLLARRDILTLDLSKYNHSKSGRIRAFFSTGIWLLKYALMIPVLIAFWTLVMAVILTLLADGNDHTRNALIATSVVGSVRILSYWTEDLSRDVAKMLPFAVLGVFLVGSTSIQFSEFNDLYNNLPELAASYVNSLILLAILETLLRIVHGIRELATSQRRVNKKLKKISKETGRSKSDIREDMLDDGILNNSTDNNGAE